Protein AF-A0A0Q9MUX0-F1 (afdb_monomer)

Foldseek 3Di:
DDPVVCCVVQVDPVSVLLVVLVVVVVVLVVQQPPDAALLSLLSVLVSVVVCLVVVVSLVSLLVLLVVLVPVPDPCVVVNVVVVVVQLVRQLRRNVVCVVVLQFDDDDSVRSSVLSVVLVCVLNVLSVVCNVPVVDPSSVVNLLVSLVSSCVGRVNDSVVSSVVSVVSVVVSVVVVVPDD

Mean predicted aligned error: 4.46 Å

Secondary structure (DSSP, 8-state):
--HHHHHHHHSSHHHHHHHHHHHHHHHHGGGGTT--HHHHHHTHHHHHHHHHHTHHHHHHHHHHHHHTTSTT-TTHHHHHHHHHHHHHHHHHHHHHHHHTTSS----HHHHHHHHHHHHHHHHHHHHHHHH-TTS-HHHHHHHHHHHHHHHHH---HHHHHHHHHHHHHHHHHHHHT--

Radius of gyration: 17.9 Å; Cα contacts (8 Å, |Δi|>4): 137; chains: 1; bounding box: 48×32×46 Å

Structure (mmCIF, N/CA/C/O backbone):
data_AF-A0A0Q9MUX0-F1
#
_entry.id   AF-A0A0Q9MUX0-F1
#
loop_
_atom_site.group_PDB
_atom_site.id
_atom_site.type_symbol
_atom_site.label_atom_id
_atom_site.label_alt_id
_atom_site.label_comp_id
_atom_site.label_asym_id
_atom_site.label_entity_id
_atom_site.label_seq_id
_atom_site.pdbx_PDB_ins_code
_atom_site.Cartn_x
_atom_site.Cartn_y
_atom_site.Cartn_z
_atom_site.occupancy
_atom_site.B_iso_or_equiv
_atom_site.auth_seq_id
_atom_site.auth_c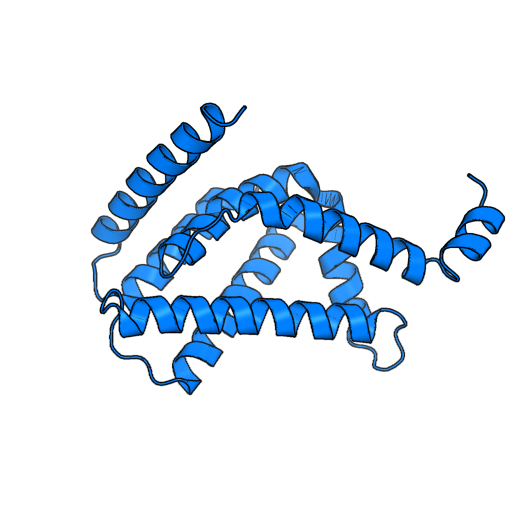omp_id
_atom_site.auth_asym_id
_atom_site.auth_atom_id
_atom_site.pdbx_PDB_model_num
ATOM 1 N N . MET A 1 1 ? 28.073 -10.025 -17.925 1.00 57.38 1 MET A N 1
ATOM 2 C CA . MET A 1 1 ? 27.136 -10.681 -18.871 1.00 57.38 1 MET A CA 1
ATOM 3 C C . MET A 1 1 ? 26.985 -9.803 -20.102 1.00 57.38 1 MET A C 1
ATOM 5 O O . MET A 1 1 ? 26.980 -8.591 -19.948 1.00 57.38 1 MET A O 1
ATOM 9 N N . THR A 1 2 ? 26.904 -10.381 -21.301 1.00 76.12 2 THR A N 1
ATOM 10 C CA . THR A 1 2 ? 26.714 -9.638 -22.562 1.00 76.12 2 THR A CA 1
ATOM 11 C C . THR A 1 2 ? 25.226 -9.557 -22.932 1.00 76.12 2 THR A C 1
ATOM 13 O O . THR A 1 2 ? 24.430 -10.367 -22.455 1.00 76.12 2 THR A O 1
ATOM 16 N N . GLY A 1 3 ? 24.837 -8.625 -23.812 1.00 67.50 3 GLY A N 1
ATOM 17 C CA . GLY A 1 3 ? 23.446 -8.500 -24.285 1.00 67.50 3 GLY A CA 1
ATOM 18 C C . GLY A 1 3 ? 22.889 -9.783 -24.924 1.00 67.50 3 GLY A C 1
ATOM 19 O O . GLY A 1 3 ? 21.742 -10.147 -24.685 1.00 67.50 3 GLY A O 1
ATOM 20 N N . ALA A 1 4 ? 23.727 -10.543 -25.637 1.00 70.44 4 ALA A N 1
ATOM 21 C CA . ALA A 1 4 ? 23.350 -11.836 -26.217 1.00 70.44 4 ALA A CA 1
ATOM 22 C C . ALA A 1 4 ? 23.047 -12.913 -25.157 1.00 70.44 4 ALA A C 1
ATOM 24 O O . ALA A 1 4 ? 22.161 -13.744 -25.349 1.00 70.44 4 ALA A O 1
ATOM 25 N N . ALA A 1 5 ? 23.745 -12.889 -24.015 1.00 71.31 5 ALA A N 1
ATOM 26 C CA . ALA A 1 5 ? 23.438 -13.787 -22.905 1.00 71.31 5 ALA A CA 1
ATOM 27 C C . ALA A 1 5 ? 22.079 -13.440 -22.274 1.00 71.31 5 ALA A C 1
ATOM 29 O O . ALA A 1 5 ? 21.301 -14.342 -21.990 1.00 71.31 5 ALA A O 1
ATOM 30 N N . LEU A 1 6 ? 21.756 -12.151 -22.118 1.00 68.81 6 LEU A N 1
ATOM 31 C CA . LEU A 1 6 ? 20.466 -11.706 -21.574 1.00 68.81 6 LEU A CA 1
ATOM 32 C C . LEU A 1 6 ? 19.279 -12.138 -22.442 1.00 68.81 6 LEU A C 1
ATOM 34 O O . LEU A 1 6 ? 18.316 -12.683 -21.911 1.00 68.81 6 LEU A O 1
ATOM 38 N N . ILE A 1 7 ? 19.377 -11.983 -23.765 1.00 73.00 7 ILE A N 1
ATOM 39 C CA . ILE A 1 7 ? 18.335 -12.435 -24.702 1.00 73.00 7 ILE A CA 1
ATOM 40 C C . ILE A 1 7 ? 18.155 -13.955 -24.628 1.00 73.00 7 ILE A C 1
ATOM 42 O O . ILE A 1 7 ? 17.030 -14.440 -24.607 1.00 73.00 7 ILE A O 1
ATOM 46 N N . ARG A 1 8 ? 19.245 -14.726 -24.517 1.00 72.50 8 ARG A N 1
ATOM 47 C CA . ARG A 1 8 ? 19.156 -16.191 -24.417 1.00 72.50 8 ARG A CA 1
ATOM 48 C C . ARG A 1 8 ? 18.427 -16.665 -23.154 1.00 72.50 8 ARG A C 1
ATOM 50 O O . ARG A 1 8 ? 17.757 -17.688 -23.206 1.00 72.50 8 ARG A O 1
ATOM 57 N N . TYR A 1 9 ? 18.586 -15.963 -22.032 1.00 77.06 9 TYR A N 1
ATOM 58 C CA . TYR A 1 9 ? 17.962 -16.347 -20.759 1.00 77.06 9 TYR A CA 1
ATOM 59 C C . TYR A 1 9 ? 16.556 -15.767 -20.562 1.00 77.06 9 TYR A C 1
ATOM 61 O O . TYR A 1 9 ? 15.721 -16.436 -19.963 1.00 77.06 9 TYR A O 1
ATOM 69 N N . PHE A 1 10 ? 16.286 -14.553 -21.052 1.00 81.12 10 PHE A N 1
ATOM 70 C CA . PHE A 1 10 ? 15.044 -13.824 -20.757 1.00 81.12 10 PHE A CA 1
ATOM 71 C C . PHE A 1 10 ? 14.197 -13.475 -21.985 1.00 81.12 10 PHE A C 1
ATOM 73 O O . PHE A 1 10 ? 13.113 -12.921 -21.836 1.00 81.12 10 PHE A O 1
ATOM 80 N N . GLY A 1 11 ? 14.664 -13.773 -23.198 1.00 81.56 11 GLY A N 1
ATOM 81 C CA . GLY A 1 11 ? 13.959 -13.504 -24.455 1.00 81.56 11 GLY A CA 1
ATOM 82 C C . GLY A 1 11 ? 13.992 -12.036 -24.892 1.00 81.56 11 GLY A C 1
ATOM 83 O O . GLY A 1 11 ? 14.239 -11.759 -26.062 1.00 81.56 11 GLY A O 1
ATOM 84 N N . SER A 1 12 ? 13.810 -11.090 -23.966 1.00 84.44 12 SER A N 1
ATOM 85 C CA . SER A 1 12 ? 13.850 -9.647 -24.227 1.00 84.44 12 SER A CA 1
ATOM 86 C C . SER A 1 12 ? 14.326 -8.841 -23.012 1.00 84.44 12 SER A C 1
ATOM 88 O O . SER A 1 12 ? 14.525 -9.377 -21.917 1.00 84.44 12 SER A O 1
ATOM 90 N N . LYS A 1 13 ? 14.504 -7.527 -23.202 1.00 85.75 13 LYS A N 1
ATOM 91 C CA . LYS A 1 13 ? 14.760 -6.581 -22.107 1.00 85.75 13 LYS A CA 1
ATOM 92 C C . LYS A 1 13 ? 13.595 -6.591 -21.113 1.00 85.75 13 LYS A C 1
ATOM 94 O O . LYS A 1 13 ? 13.822 -6.664 -19.912 1.00 85.75 13 LYS A O 1
ATOM 99 N N . GLU A 1 14 ? 12.362 -6.580 -21.604 1.00 88.25 14 GLU A N 1
ATOM 100 C CA . GLU A 1 14 ? 11.141 -6.601 -20.795 1.00 88.25 14 GLU A CA 1
ATOM 101 C C . GLU A 1 14 ? 11.054 -7.907 -20.001 1.00 88.25 14 GLU A C 1
ATOM 103 O O . GLU A 1 14 ? 10.761 -7.877 -18.810 1.00 88.25 14 GLU A O 1
ATOM 108 N N . GLY A 1 15 ? 11.415 -9.043 -20.610 1.00 87.25 15 GLY A N 1
ATOM 109 C CA . GLY A 1 15 ? 11.501 -10.332 -19.922 1.00 87.25 15 GLY A CA 1
ATOM 110 C C . GLY A 1 15 ? 12.487 -10.321 -18.749 1.00 87.25 15 GLY A C 1
ATOM 111 O O . GLY A 1 15 ? 12.183 -10.853 -17.679 1.00 87.25 15 GLY A O 1
ATOM 112 N N . LEU A 1 16 ? 13.637 -9.654 -18.904 1.00 91.00 16 LEU A N 1
ATOM 113 C CA . LEU A 1 16 ? 14.589 -9.449 -17.809 1.00 91.00 16 LEU A CA 1
ATOM 114 C C . LEU A 1 16 ? 13.983 -8.568 -16.711 1.00 91.00 16 LEU A C 1
ATOM 116 O O . LEU A 1 16 ? 14.058 -8.928 -15.539 1.00 91.00 16 LEU A O 1
ATOM 120 N N . LEU A 1 17 ? 13.386 -7.429 -17.068 1.00 92.81 17 LEU A N 1
ATOM 121 C CA . LEU A 1 17 ? 12.810 -6.498 -16.093 1.00 92.81 17 LEU A CA 1
ATOM 122 C C . LEU A 1 17 ? 11.653 -7.137 -15.306 1.00 92.81 17 LEU A C 1
ATOM 124 O O . LEU A 1 17 ? 11.581 -6.982 -14.088 1.00 92.81 17 LEU A O 1
ATOM 128 N N . ILE A 1 18 ? 10.812 -7.940 -15.964 1.00 92.31 18 ILE A N 1
ATOM 129 C CA . ILE A 1 18 ? 9.777 -8.753 -15.310 1.00 92.31 18 ILE A CA 1
ATOM 130 C C . ILE A 1 18 ? 10.414 -9.744 -14.332 1.00 92.31 18 ILE A C 1
ATOM 132 O O . ILE A 1 18 ? 9.951 -9.876 -13.200 1.00 92.31 18 ILE A O 1
ATOM 136 N N . ALA A 1 19 ? 11.476 -10.448 -14.735 1.00 91.81 19 ALA A N 1
ATOM 137 C CA . ALA A 1 19 ? 12.156 -11.398 -13.857 1.00 91.81 19 ALA A CA 1
ATOM 138 C C . ALA A 1 19 ? 12.767 -10.711 -12.623 1.00 91.81 19 ALA A C 1
ATOM 140 O O . ALA A 1 19 ? 12.658 -11.233 -11.511 1.00 91.81 19 ALA A O 1
ATOM 141 N N . VAL A 1 20 ? 13.341 -9.521 -12.806 1.00 93.00 20 VAL A N 1
ATOM 142 C CA . VAL A 1 20 ? 13.856 -8.669 -11.727 1.00 93.00 20 VAL A CA 1
ATOM 143 C C . VAL A 1 20 ? 12.730 -8.276 -10.763 1.00 93.00 20 VAL A C 1
ATOM 145 O O . VAL A 1 20 ? 12.875 -8.475 -9.557 1.00 93.00 20 VAL A O 1
ATOM 148 N N . LEU A 1 21 ? 11.580 -7.813 -11.269 1.00 92.25 21 LEU A N 1
ATOM 149 C CA . LEU A 1 21 ? 10.423 -7.469 -10.434 1.00 92.25 21 LEU A CA 1
ATOM 150 C C . LEU A 1 21 ? 9.834 -8.683 -9.703 1.00 92.25 21 LEU A C 1
ATOM 152 O O . LEU A 1 21 ? 9.460 -8.568 -8.539 1.00 92.25 21 LEU A O 1
ATOM 156 N N . ARG A 1 22 ? 9.790 -9.864 -10.334 1.00 91.44 22 ARG A N 1
ATOM 157 C CA . ARG A 1 22 ? 9.354 -11.112 -9.676 1.00 91.44 22 ARG A CA 1
ATOM 158 C C . ARG A 1 22 ? 10.271 -11.500 -8.524 1.00 91.44 22 ARG A C 1
ATOM 160 O O . ARG A 1 22 ? 9.788 -11.918 -7.473 1.00 91.44 22 ARG A O 1
ATOM 167 N N . HIS A 1 23 ? 11.583 -11.380 -8.720 1.00 90.44 23 HIS A N 1
ATOM 168 C CA . HIS A 1 23 ? 12.553 -11.651 -7.665 1.00 90.44 23 HIS A CA 1
ATOM 169 C C . HIS A 1 23 ? 12.383 -10.667 -6.504 1.00 90.44 23 HIS A C 1
ATOM 171 O O . HIS A 1 23 ? 12.250 -11.092 -5.358 1.00 90.44 23 HIS A O 1
ATOM 177 N N . TRP A 1 24 ? 12.290 -9.372 -6.810 1.00 90.56 24 TRP A N 1
ATOM 178 C CA . TRP A 1 24 ? 12.062 -8.335 -5.811 1.00 90.56 24 TRP A CA 1
ATOM 179 C C . TRP A 1 24 ? 10.751 -8.533 -5.041 1.00 90.56 24 TRP A C 1
ATOM 181 O O . TRP A 1 24 ? 10.765 -8.467 -3.818 1.00 90.56 24 TRP A O 1
ATOM 191 N N . GLN A 1 25 ? 9.646 -8.879 -5.713 1.00 86.00 25 GLN A N 1
ATOM 192 C CA . GLN A 1 25 ? 8.363 -9.176 -5.060 1.00 86.00 25 GLN A CA 1
ATOM 193 C C . GLN A 1 25 ? 8.471 -10.317 -4.036 1.00 86.00 25 GLN A C 1
ATOM 195 O O . GLN A 1 25 ? 7.843 -10.263 -2.981 1.00 86.00 25 GLN A O 1
ATOM 200 N N . LYS A 1 26 ? 9.253 -11.360 -4.336 1.00 85.75 26 LYS A N 1
ATOM 201 C CA . LYS A 1 26 ? 9.460 -12.493 -3.421 1.00 85.75 26 LYS A CA 1
ATOM 202 C C . LYS A 1 26 ? 10.264 -12.098 -2.179 1.00 85.75 26 LYS A C 1
ATOM 204 O O . LYS A 1 26 ? 10.039 -12.643 -1.100 1.00 85.75 26 LYS A O 1
ATOM 209 N N . GLU A 1 27 ? 11.213 -11.180 -2.326 1.00 84.88 27 GLU A N 1
ATOM 210 C CA . GLU A 1 27 ? 11.985 -10.662 -1.196 1.00 84.88 27 GLU A CA 1
ATOM 211 C C . GLU A 1 27 ? 11.165 -9.641 -0.391 1.00 84.88 27 GLU A C 1
ATOM 213 O O . GLU A 1 27 ? 11.168 -9.689 0.840 1.00 84.88 27 GLU A O 1
ATOM 218 N N . SER A 1 28 ? 10.383 -8.783 -1.058 1.00 81.50 28 SER A N 1
ATOM 219 C CA . SER A 1 28 ? 9.543 -7.773 -0.407 1.00 81.50 28 SER A CA 1
ATOM 220 C C . SER A 1 28 ? 8.384 -8.383 0.384 1.00 81.50 28 SER A C 1
ATOM 222 O O . SER A 1 28 ? 8.055 -7.882 1.457 1.00 81.50 28 SER A O 1
ATOM 224 N N . SER A 1 29 ? 7.820 -9.519 -0.048 1.00 75.94 29 SER A N 1
ATOM 225 C CA . SER A 1 29 ? 6.742 -10.200 0.688 1.00 75.94 29 SER A CA 1
ATOM 226 C C . SER A 1 29 ? 7.157 -10.656 2.092 1.00 75.94 29 SER A C 1
ATOM 228 O O . SER A 1 29 ? 6.308 -10.792 2.968 1.00 75.94 29 SER A O 1
ATOM 230 N N . ARG A 1 30 ? 8.459 -10.852 2.351 1.00 73.88 30 ARG A N 1
ATOM 231 C CA . ARG A 1 30 ? 8.960 -11.164 3.701 1.00 73.88 30 ARG A CA 1
ATOM 232 C C . ARG A 1 30 ? 8.753 -10.009 4.684 1.00 73.88 30 ARG A C 1
ATOM 234 O O . ARG A 1 30 ? 8.594 -10.253 5.875 1.00 73.88 30 ARG A O 1
ATOM 241 N N . TRP A 1 31 ? 8.700 -8.770 4.191 1.00 70.75 31 TRP A N 1
ATOM 242 C CA . TRP A 1 31 ? 8.500 -7.569 5.007 1.00 70.75 31 TRP A CA 1
ATOM 243 C C . TRP A 1 31 ? 7.051 -7.362 5.448 1.00 70.75 31 TRP A C 1
ATOM 245 O O . TRP A 1 31 ? 6.814 -6.580 6.367 1.00 70.75 31 TRP A O 1
ATOM 255 N N . GLN A 1 32 ? 6.094 -8.062 4.835 1.00 69.38 32 GLN A N 1
ATOM 256 C CA . GLN A 1 32 ? 4.683 -7.998 5.219 1.00 69.38 32 GLN A CA 1
ATOM 257 C C . GLN A 1 32 ? 4.340 -8.936 6.385 1.00 69.38 32 GLN A C 1
ATOM 259 O O . GLN A 1 32 ? 3.310 -8.736 7.015 1.00 69.38 32 GLN A O 1
ATOM 264 N N . GLY A 1 33 ? 5.197 -9.913 6.713 1.00 75.50 33 GLY A N 1
ATOM 265 C CA . GLY A 1 33 ? 4.984 -10.843 7.829 1.00 75.50 33 GLY A CA 1
ATOM 266 C C . GLY A 1 33 ? 3.676 -11.656 7.737 1.00 75.50 33 GLY A C 1
ATOM 267 O O . GLY A 1 33 ? 2.940 -11.563 6.757 1.00 75.50 33 GLY A O 1
ATOM 268 N N . PRO A 1 34 ? 3.353 -12.476 8.750 1.00 86.75 34 PRO A N 1
ATOM 269 C CA . PRO A 1 34 ? 2.102 -13.237 8.805 1.00 86.75 34 PRO A CA 1
ATOM 270 C C . PRO A 1 34 ? 0.917 -12.392 9.321 1.00 86.75 34 PRO A C 1
ATOM 272 O O . PRO A 1 34 ? 0.048 -12.912 10.017 1.00 86.75 34 PRO A O 1
ATOM 275 N N . HIS A 1 35 ? 0.891 -11.083 9.044 1.00 91.88 35 HIS A N 1
ATOM 276 C CA . HIS A 1 35 ? -0.126 -10.176 9.580 1.00 91.88 35 HIS A CA 1
ATOM 277 C C . HIS A 1 35 ? -1.474 -10.338 8.864 1.00 91.88 35 HIS A C 1
ATOM 279 O O . HIS A 1 35 ? -1.535 -10.524 7.647 1.00 91.88 35 HIS A O 1
ATOM 285 N N . THR A 1 36 ? -2.567 -10.230 9.622 1.00 95.25 36 THR A N 1
ATOM 286 C CA . THR A 1 36 ? -3.947 -10.349 9.124 1.00 95.25 36 THR A CA 1
ATOM 287 C C . THR A 1 36 ? -4.808 -9.162 9.554 1.00 95.25 36 THR A C 1
ATOM 289 O O . THR A 1 36 ? -4.411 -8.398 10.430 1.00 95.25 36 THR A O 1
ATOM 292 N N . GLY A 1 37 ? -5.996 -8.996 8.961 1.00 96.94 37 GLY A N 1
ATOM 293 C CA . GLY A 1 37 ? -6.907 -7.911 9.338 1.00 96.94 37 GLY A CA 1
ATOM 294 C C . GLY A 1 37 ? -6.262 -6.524 9.234 1.00 96.94 37 GLY A C 1
ATOM 295 O O . GLY A 1 37 ? -5.473 -6.252 8.326 1.00 96.94 37 GLY A O 1
ATOM 296 N N . LEU A 1 38 ? -6.539 -5.665 10.217 1.00 97.12 38 LEU A N 1
ATOM 297 C CA . LEU A 1 38 ? -5.938 -4.330 10.313 1.00 97.12 38 LEU A CA 1
ATOM 298 C C . LEU A 1 38 ? -4.424 -4.350 10.558 1.00 97.12 38 LEU A C 1
ATOM 300 O O . LEU A 1 38 ? -3.744 -3.390 10.199 1.00 97.12 38 LEU A O 1
ATOM 304 N N . GLU A 1 39 ? -3.863 -5.420 11.130 1.00 96.31 39 GLU A N 1
ATOM 305 C CA . GLU A 1 39 ? -2.406 -5.529 11.267 1.00 96.31 39 GLU A CA 1
ATOM 306 C C . GLU A 1 39 ? -1.720 -5.639 9.902 1.00 96.31 39 GLU A C 1
ATOM 308 O O . GLU A 1 39 ? -0.650 -5.068 9.716 1.00 96.31 39 GLU A O 1
ATOM 313 N N . HIS A 1 40 ? -2.349 -6.302 8.922 1.00 95.50 40 HIS A N 1
ATOM 314 C CA . HIS A 1 40 ? -1.835 -6.330 7.550 1.00 95.50 40 HIS A CA 1
ATOM 315 C C . HIS A 1 40 ? -1.781 -4.921 6.947 1.00 95.50 40 HIS A C 1
ATOM 317 O O . HIS A 1 40 ? -0.796 -4.549 6.316 1.00 95.50 40 HIS A O 1
ATOM 323 N N . ILE A 1 41 ? -2.812 -4.108 7.197 1.00 96.50 41 ILE A N 1
ATOM 324 C CA . ILE A 1 41 ? -2.855 -2.724 6.714 1.00 96.50 41 ILE A CA 1
ATOM 325 C C . ILE A 1 41 ? -1.767 -1.875 7.385 1.00 96.50 41 ILE A C 1
ATOM 327 O O . ILE A 1 41 ? -1.066 -1.122 6.711 1.00 96.50 41 ILE A O 1
ATOM 331 N N . ARG A 1 42 ? -1.543 -2.047 8.694 1.00 96.56 42 ARG A N 1
ATOM 332 C CA . ARG A 1 42 ? -0.426 -1.393 9.398 1.00 96.56 42 ARG A CA 1
ATOM 333 C C . ARG A 1 42 ? 0.940 -1.853 8.879 1.00 96.56 42 ARG A C 1
ATOM 335 O O . ARG A 1 42 ? 1.860 -1.041 8.803 1.00 96.56 42 ARG A O 1
ATOM 342 N N . ALA A 1 43 ? 1.071 -3.106 8.438 1.00 95.12 43 ALA A N 1
ATOM 343 C CA . ALA A 1 43 ? 2.306 -3.649 7.868 1.00 95.12 43 ALA A CA 1
ATOM 344 C C . ALA A 1 43 ? 2.728 -3.012 6.533 1.00 95.12 43 ALA A C 1
ATOM 346 O O . ALA A 1 43 ? 3.881 -3.157 6.120 1.00 95.12 43 ALA 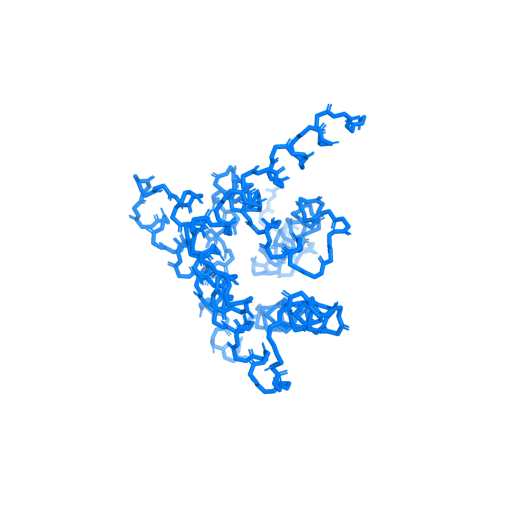A O 1
ATOM 347 N N . LEU A 1 44 ? 1.857 -2.232 5.892 1.00 95.00 44 LEU A N 1
ATOM 348 C CA . LEU A 1 44 ? 2.228 -1.426 4.730 1.00 95.00 44 LEU A CA 1
ATOM 349 C C . LEU A 1 44 ? 3.173 -0.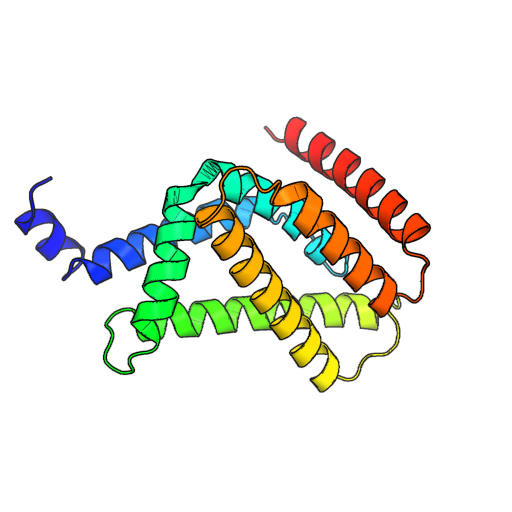270 5.094 1.00 95.00 44 LEU A C 1
ATOM 351 O O . LEU A 1 44 ? 3.959 0.166 4.259 1.00 95.00 44 LEU A O 1
ATOM 355 N N . ILE A 1 45 ? 3.156 0.209 6.341 1.00 95.81 45 ILE A N 1
AT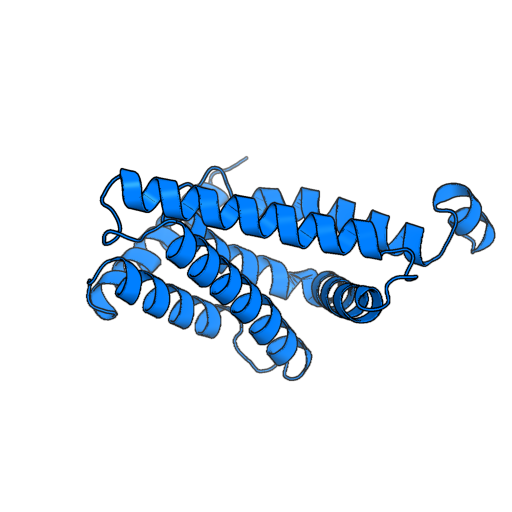OM 356 C CA . ILE A 1 45 ? 4.045 1.284 6.809 1.00 95.81 45 ILE A CA 1
ATOM 357 C C . ILE A 1 45 ? 5.520 0.839 6.780 1.00 95.81 45 ILE A C 1
ATOM 359 O O . ILE A 1 45 ? 6.333 1.489 6.115 1.00 95.81 45 ILE A O 1
ATOM 363 N N . PRO A 1 46 ? 5.918 -0.279 7.421 1.00 93.25 46 PRO A N 1
ATOM 364 C CA . PRO A 1 46 ? 7.281 -0.776 7.281 1.00 93.25 46 PRO A CA 1
ATOM 365 C C . PRO A 1 46 ? 7.595 -1.264 5.858 1.00 93.25 46 PRO A C 1
ATOM 367 O O . PRO A 1 46 ? 8.766 -1.268 5.480 1.00 93.25 46 PRO A O 1
ATOM 370 N N . LEU A 1 47 ? 6.593 -1.633 5.049 1.00 92.62 47 LEU A N 1
ATOM 371 C CA . LEU A 1 47 ? 6.798 -1.891 3.620 1.00 92.62 47 LEU A CA 1
ATOM 372 C C . LEU A 1 47 ? 7.231 -0.616 2.874 1.00 92.62 47 LEU A C 1
ATOM 374 O O . LEU A 1 47 ? 8.195 -0.678 2.117 1.00 92.62 47 LEU A O 1
ATOM 378 N N . MET A 1 48 ? 6.624 0.548 3.144 1.00 94.94 48 MET A N 1
ATOM 379 C CA . MET A 1 48 ? 7.095 1.830 2.589 1.00 94.94 48 MET A CA 1
ATOM 380 C C . MET A 1 48 ? 8.532 2.141 3.015 1.00 94.94 48 MET A C 1
ATOM 382 O O . MET A 1 48 ? 9.339 2.579 2.199 1.00 94.94 48 MET A O 1
ATOM 386 N N . ARG A 1 49 ? 8.902 1.855 4.271 1.00 93.12 49 ARG A N 1
ATOM 387 C CA . ARG A 1 49 ? 10.298 1.986 4.734 1.00 93.12 49 ARG A CA 1
ATOM 388 C C . ARG A 1 49 ? 11.246 1.070 3.952 1.00 93.12 49 ARG A C 1
ATOM 390 O O . ARG A 1 49 ? 12.364 1.456 3.628 1.00 93.12 49 ARG A O 1
ATOM 397 N N . TYR A 1 50 ? 10.812 -0.144 3.630 1.00 92.00 50 TYR A N 1
ATOM 398 C CA . TYR A 1 50 ? 11.578 -1.028 2.757 1.00 92.00 50 TYR A CA 1
ATOM 399 C C . TYR A 1 50 ? 11.690 -0.447 1.335 1.00 92.00 50 TYR A C 1
ATOM 401 O O . TYR A 1 50 ? 12.784 -0.419 0.770 1.00 92.00 50 TYR A O 1
ATOM 409 N N . HIS A 1 51 ? 10.608 0.106 0.787 1.00 93.69 51 HIS A N 1
ATOM 410 C CA . HIS A 1 51 ? 10.590 0.737 -0.534 1.00 93.69 51 HIS A CA 1
ATOM 411 C C . HIS A 1 51 ? 11.553 1.928 -0.645 1.00 93.69 51 HIS A C 1
ATOM 413 O O . HIS A 1 51 ? 12.267 2.029 -1.645 1.00 93.69 51 HIS A O 1
ATOM 419 N N . THR A 1 52 ? 11.683 2.765 0.393 1.00 94.31 52 THR A N 1
ATOM 420 C CA . THR A 1 52 ? 12.644 3.887 0.374 1.00 94.31 52 THR A CA 1
ATOM 421 C C . THR A 1 52 ? 14.100 3.426 0.280 1.00 94.31 52 THR A C 1
ATOM 423 O O . THR A 1 52 ? 14.920 4.109 -0.331 1.00 94.31 52 THR A O 1
ATOM 426 N N . THR A 1 53 ? 14.427 2.237 0.799 1.00 92.75 53 THR A N 1
ATOM 427 C CA . THR A 1 53 ? 15.767 1.628 0.660 1.00 92.75 53 THR A CA 1
ATOM 428 C C . THR A 1 53 ? 15.972 0.900 -0.678 1.00 92.75 53 THR A C 1
ATOM 430 O O . THR A 1 53 ? 17.092 0.518 -1.006 1.00 92.75 53 THR A O 1
ATOM 433 N N . HIS A 1 54 ? 14.910 0.744 -1.477 1.00 93.75 54 HIS A N 1
ATOM 434 C CA . HIS A 1 54 ? 14.870 -0.014 -2.735 1.00 93.75 54 HIS A CA 1
ATOM 435 C C . HIS A 1 54 ? 14.326 0.826 -3.902 1.00 93.75 54 HIS A C 1
ATOM 437 O O . HIS A 1 54 ? 13.651 0.309 -4.793 1.00 93.75 54 HIS A O 1
ATOM 443 N N . ARG A 1 55 ? 14.655 2.125 -3.920 1.00 94.81 55 ARG A N 1
ATOM 444 C CA . ARG A 1 55 ? 14.135 3.128 -4.867 1.00 94.81 55 ARG A CA 1
ATOM 445 C C . ARG A 1 55 ? 14.036 2.654 -6.321 1.00 94.81 55 ARG A C 1
ATOM 447 O O . ARG A 1 55 ? 12.989 2.811 -6.937 1.00 94.81 55 ARG A O 1
ATOM 454 N N . GLY A 1 56 ? 15.101 2.053 -6.855 1.00 95.19 56 GLY A N 1
ATOM 455 C CA . GLY A 1 56 ? 15.149 1.632 -8.260 1.00 95.19 56 GLY A CA 1
ATOM 456 C C . GLY A 1 56 ? 14.121 0.555 -8.627 1.00 95.19 56 GLY A C 1
ATOM 457 O O . GLY A 1 56 ? 13.676 0.502 -9.768 1.00 95.19 56 GLY A O 1
ATOM 458 N N . PHE A 1 57 ? 13.697 -0.281 -7.673 1.00 95.38 57 PHE A N 1
ATOM 459 C CA . PHE A 1 57 ? 12.639 -1.265 -7.916 1.00 95.38 57 PHE A CA 1
ATOM 460 C C . PHE A 1 57 ? 11.255 -0.622 -7.987 1.00 95.38 57 PHE A C 1
ATOM 462 O O . PHE A 1 57 ? 10.438 -1.049 -8.798 1.00 95.38 57 PHE A O 1
ATOM 469 N N . ILE A 1 58 ? 11.015 0.414 -7.182 1.00 95.69 58 ILE A N 1
ATOM 470 C CA . ILE A 1 58 ? 9.773 1.194 -7.211 1.00 95.69 58 ILE A CA 1
ATOM 471 C C . ILE A 1 58 ? 9.672 1.983 -8.509 1.00 95.69 58 ILE A C 1
ATOM 473 O O . ILE A 1 58 ? 8.660 1.911 -9.200 1.00 95.69 58 ILE A O 1
ATOM 477 N N . GLU A 1 59 ? 10.757 2.655 -8.895 1.00 96.06 59 GLU A N 1
ATOM 478 C CA . GLU A 1 59 ? 10.853 3.346 -10.182 1.00 96.06 59 GLU A CA 1
ATOM 479 C C . GLU A 1 59 ? 10.601 2.388 -11.351 1.00 96.06 59 GLU A C 1
ATOM 481 O O . GLU A 1 59 ? 9.784 2.679 -12.229 1.00 96.06 59 GLU A O 1
ATOM 486 N N . LEU A 1 60 ? 11.242 1.214 -11.333 1.00 96.06 60 LEU A N 1
ATOM 487 C CA . LEU A 1 60 ? 11.028 0.187 -12.344 1.00 96.06 60 LEU A CA 1
ATOM 488 C C . LEU A 1 60 ? 9.571 -0.281 -12.372 1.00 96.06 60 LEU A C 1
ATOM 490 O O . LEU A 1 60 ? 8.997 -0.361 -13.453 1.00 96.06 60 LEU A O 1
ATOM 494 N N . PHE A 1 61 ? 8.979 -0.588 -11.215 1.00 95.50 61 PHE A N 1
ATOM 495 C CA . PHE A 1 61 ? 7.598 -1.053 -11.116 1.00 95.50 61 PHE A CA 1
ATOM 496 C C . PHE A 1 61 ? 6.615 -0.023 -11.680 1.00 95.50 61 PHE A C 1
ATOM 498 O O . PHE A 1 61 ? 5.844 -0.369 -12.569 1.00 95.50 61 PHE A O 1
ATOM 505 N N . LEU A 1 62 ? 6.673 1.235 -11.234 1.00 96.56 62 LEU A N 1
ATOM 506 C CA . LEU A 1 62 ? 5.748 2.282 -11.680 1.00 96.56 62 LEU A CA 1
ATOM 507 C C . LEU A 1 62 ? 5.910 2.609 -13.174 1.00 96.56 62 LEU A C 1
ATOM 509 O O . LEU A 1 62 ? 4.915 2.811 -13.877 1.00 96.56 62 LEU A O 1
ATOM 513 N N . THR A 1 63 ? 7.146 2.587 -13.684 1.00 96.06 63 THR A N 1
ATOM 514 C CA . THR A 1 63 ? 7.422 2.758 -15.120 1.00 96.06 63 THR A CA 1
ATOM 515 C C . THR A 1 63 ? 6.782 1.633 -15.930 1.00 96.06 63 THR A C 1
ATOM 517 O O . THR A 1 63 ? 5.983 1.893 -16.828 1.00 96.06 63 THR A O 1
ATOM 520 N N . LEU A 1 64 ? 7.059 0.377 -15.564 1.00 95.12 64 LEU A N 1
ATOM 521 C CA . LEU A 1 64 ? 6.512 -0.793 -16.250 1.00 95.12 64 LEU A CA 1
ATOM 522 C C . LEU A 1 64 ? 4.988 -0.867 -16.155 1.00 95.12 64 LEU A C 1
ATOM 524 O O . LEU A 1 64 ? 4.346 -1.261 -17.125 1.00 95.12 64 LEU A O 1
ATOM 528 N N . SER A 1 65 ? 4.406 -0.476 -15.020 1.00 95.69 65 SER A N 1
ATOM 529 C CA . SER A 1 65 ? 2.954 -0.393 -14.847 1.00 95.69 65 SER A CA 1
ATOM 530 C C . SER A 1 65 ? 2.325 0.604 -15.816 1.00 95.69 65 SER A C 1
ATOM 532 O O . SER A 1 65 ? 1.287 0.317 -16.413 1.00 95.69 65 SER A O 1
ATOM 534 N N . THR A 1 66 ? 2.981 1.746 -16.031 1.00 96.19 66 THR A N 1
ATOM 535 C CA . THR A 1 66 ? 2.528 2.765 -16.984 1.00 96.19 66 THR A CA 1
ATOM 536 C C . THR A 1 66 ? 2.661 2.276 -18.428 1.00 96.19 66 THR A C 1
ATOM 538 O O . THR A 1 66 ? 1.705 2.370 -19.198 1.00 96.19 66 THR A O 1
ATOM 541 N N . GLU A 1 67 ? 3.804 1.697 -18.803 1.00 95.62 67 GLU A N 1
ATOM 542 C CA . GLU A 1 67 ? 4.036 1.140 -20.147 1.00 95.62 67 GLU A CA 1
ATOM 543 C C . GLU A 1 67 ? 3.064 -0.008 -20.474 1.00 95.62 67 GLU A C 1
ATOM 545 O O . GLU A 1 67 ? 2.539 -0.095 -21.587 1.00 95.62 67 GLU A O 1
ATOM 550 N N . ALA A 1 68 ? 2.750 -0.845 -19.480 1.00 96.06 68 ALA A N 1
ATOM 551 C CA . ALA A 1 68 ? 1.809 -1.959 -19.579 1.00 96.06 68 ALA A CA 1
ATOM 552 C C . ALA A 1 68 ? 0.340 -1.546 -19.800 1.00 96.06 68 ALA A C 1
ATOM 554 O O . ALA A 1 68 ? -0.501 -2.407 -20.086 1.00 96.06 68 ALA A O 1
ATOM 555 N N . SER A 1 69 ? 0.018 -0.249 -19.715 1.00 94.56 69 SER A N 1
ATOM 556 C CA . SER A 1 69 ? -1.294 0.268 -20.125 1.00 94.56 69 SER A CA 1
ATOM 557 C C . SER A 1 69 ? -1.583 -0.012 -21.604 1.00 94.56 69 SER A C 1
ATOM 559 O O . SER A 1 69 ? -2.739 -0.259 -21.959 1.00 94.56 69 SER A O 1
ATOM 561 N N . ASN A 1 70 ? -0.541 -0.085 -22.443 1.00 96.06 70 ASN A N 1
ATOM 562 C CA . ASN A 1 70 ? -0.639 -0.577 -23.812 1.00 96.06 70 ASN A CA 1
ATOM 563 C C . ASN A 1 70 ? -1.011 -2.080 -23.816 1.00 96.06 70 ASN A C 1
ATOM 565 O O . ASN A 1 70 ? -0.254 -2.890 -23.272 1.00 96.06 70 ASN A O 1
ATOM 569 N N . PRO A 1 71 ? -2.140 -2.477 -24.443 1.00 95.44 71 PRO A N 1
ATOM 570 C CA . PRO A 1 71 ? -2.559 -3.875 -24.562 1.00 95.44 71 PRO A CA 1
ATOM 571 C C . PRO A 1 71 ? -1.506 -4.827 -25.137 1.00 95.44 71 PRO A C 1
ATOM 573 O O . PRO A 1 71 ? -1.454 -5.983 -24.734 1.00 95.44 71 PRO A O 1
ATOM 576 N N . GLU A 1 72 ? -0.628 -4.325 -26.004 1.00 95.75 72 GLU A N 1
ATOM 577 C CA . GLU A 1 72 ? 0.397 -5.120 -26.688 1.00 95.75 72 GLU A CA 1
ATOM 578 C C . GLU A 1 72 ? 1.744 -5.151 -25.941 1.00 95.75 72 GLU A C 1
ATOM 580 O O . GLU A 1 72 ? 2.728 -5.700 -26.439 1.00 95.75 72 GLU A O 1
ATOM 585 N N . HIS A 1 73 ? 1.841 -4.528 -24.760 1.00 94.31 73 HIS A N 1
ATOM 586 C CA . HIS A 1 73 ? 3.100 -4.474 -24.023 1.00 94.31 73 HIS A CA 1
ATOM 587 C C . HIS A 1 73 ? 3.487 -5.864 -23.476 1.00 94.31 73 HIS A C 1
ATOM 589 O O . HIS A 1 73 ? 2.681 -6.476 -22.770 1.00 94.31 73 HIS A O 1
ATOM 595 N N . PRO A 1 74 ? 4.735 -6.344 -23.662 1.00 92.88 74 PRO A N 1
ATOM 596 C CA . PRO A 1 74 ? 5.150 -7.681 -23.214 1.00 92.88 74 PRO A CA 1
ATOM 597 C C . PRO A 1 74 ? 4.981 -7.950 -21.711 1.00 92.88 74 PRO A C 1
ATOM 599 O O . PRO A 1 74 ? 4.895 -9.099 -21.285 1.00 92.88 74 PRO A O 1
ATOM 602 N N . ALA A 1 75 ? 4.956 -6.898 -20.890 1.00 93.56 75 ALA A N 1
ATOM 603 C CA . ALA A 1 75 ? 4.776 -7.014 -19.445 1.00 93.56 75 ALA A CA 1
ATOM 604 C C . ALA A 1 75 ? 3.325 -6.900 -18.962 1.00 93.56 75 ALA A C 1
ATOM 606 O O . ALA A 1 75 ? 3.096 -6.984 -17.754 1.00 93.56 75 ALA A O 1
ATOM 607 N N . ARG A 1 76 ? 2.356 -6.707 -19.866 1.00 95.06 76 ARG A N 1
ATOM 608 C CA . ARG A 1 76 ? 0.952 -6.470 -19.513 1.00 95.06 76 ARG A CA 1
ATOM 609 C C . ARG A 1 76 ? 0.405 -7.524 -18.563 1.00 95.06 76 ARG A C 1
ATOM 611 O O . ARG A 1 76 ? -0.046 -7.175 -17.477 1.00 95.06 76 ARG A O 1
ATOM 618 N N . ASP A 1 77 ? 0.516 -8.794 -18.932 1.00 95.62 77 ASP A N 1
ATOM 619 C CA . ASP A 1 77 ? -0.034 -9.896 -18.138 1.00 95.62 77 ASP A CA 1
ATOM 620 C C . ASP A 1 77 ? 0.586 -9.965 -16.740 1.00 95.62 77 ASP A C 1
ATOM 622 O O . ASP A 1 77 ? -0.097 -10.249 -15.757 1.00 95.62 77 ASP A O 1
ATOM 626 N N . PHE A 1 78 ? 1.884 -9.667 -16.628 1.00 93.94 78 PHE A N 1
ATOM 627 C CA . PHE A 1 78 ? 2.563 -9.623 -15.337 1.00 93.94 78 PHE A CA 1
ATOM 628 C C . PHE A 1 78 ? 2.031 -8.492 -14.449 1.00 93.94 78 PHE A C 1
ATOM 630 O O . PHE A 1 78 ? 1.749 -8.731 -13.275 1.00 93.94 78 PHE A O 1
ATOM 637 N N . ILE A 1 79 ? 1.883 -7.284 -15.000 1.00 95.75 79 ILE A N 1
ATOM 638 C CA . ILE A 1 79 ? 1.390 -6.118 -14.259 1.00 95.75 79 ILE A CA 1
ATOM 639 C C . ILE A 1 79 ? -0.077 -6.296 -13.863 1.00 95.75 79 ILE A C 1
ATOM 641 O O . ILE A 1 79 ? -0.404 -6.102 -12.694 1.00 95.75 79 ILE A O 1
ATOM 645 N N . VAL A 1 80 ? -0.943 -6.721 -14.790 1.00 96.94 80 VAL A N 1
ATOM 646 C CA . VAL A 1 80 ? -2.366 -6.987 -14.513 1.00 96.94 80 VAL A CA 1
ATOM 647 C C . VAL A 1 80 ? -2.495 -8.000 -13.384 1.00 96.94 80 VAL A C 1
ATOM 649 O O . VAL A 1 80 ? -3.125 -7.708 -12.368 1.00 96.94 80 VAL A O 1
ATOM 652 N N . LYS A 1 81 ? -1.804 -9.139 -13.503 1.00 95.81 81 LYS A N 1
ATOM 653 C CA . LYS A 1 81 ? -1.824 -10.169 -12.468 1.00 95.81 81 LYS A CA 1
ATOM 654 C C . LYS A 1 81 ? -1.345 -9.643 -11.116 1.00 95.81 81 LYS A C 1
ATOM 656 O O . LYS A 1 81 ? -1.907 -9.997 -10.086 1.00 95.81 81 LYS A O 1
ATOM 661 N N . ARG A 1 82 ? -0.309 -8.803 -11.095 1.00 94.50 82 ARG A N 1
ATOM 662 C CA . ARG A 1 82 ? 0.201 -8.217 -9.851 1.00 94.50 82 ARG A CA 1
ATOM 663 C C . ARG A 1 82 ? -0.833 -7.305 -9.184 1.00 94.50 82 ARG A C 1
ATOM 665 O O . ARG A 1 82 ? -0.992 -7.399 -7.971 1.00 94.50 82 ARG A O 1
ATOM 672 N N . TYR A 1 83 ? -1.535 -6.461 -9.941 1.00 96.25 83 TYR A N 1
ATOM 673 C CA . TYR A 1 83 ? -2.615 -5.632 -9.392 1.00 96.25 83 TYR A CA 1
ATOM 674 C C . TYR A 1 83 ? -3.786 -6.479 -8.882 1.00 96.25 83 TYR A C 1
ATOM 676 O O . TYR A 1 83 ? -4.296 -6.205 -7.798 1.00 96.25 83 TYR A O 1
ATOM 684 N N . GLU A 1 84 ? -4.175 -7.525 -9.613 1.00 97.31 84 GLU A N 1
ATOM 685 C CA . GLU A 1 84 ? -5.207 -8.472 -9.177 1.00 97.31 84 GLU A CA 1
ATOM 686 C C . GLU A 1 84 ? -4.808 -9.193 -7.884 1.00 97.31 84 GLU A C 1
ATOM 688 O O . GLU A 1 84 ? -5.598 -9.258 -6.946 1.00 97.31 84 GLU A O 1
ATOM 693 N N . ASP A 1 85 ? -3.578 -9.707 -7.801 1.00 95.12 85 ASP A N 1
ATOM 694 C CA . ASP A 1 85 ? -3.073 -10.408 -6.618 1.00 95.12 85 ASP A CA 1
ATOM 695 C C . ASP A 1 85 ? -3.032 -9.468 -5.394 1.00 95.12 85 ASP A C 1
ATOM 697 O O . ASP A 1 85 ? -3.460 -9.861 -4.306 1.00 95.12 85 ASP A O 1
ATOM 701 N N . SER A 1 86 ? -2.588 -8.214 -5.569 1.00 94.56 86 SER A N 1
ATOM 702 C CA . SER A 1 86 ? -2.630 -7.187 -4.517 1.00 94.56 86 SER A CA 1
ATOM 703 C C . SER A 1 86 ? -4.063 -6.904 -4.070 1.00 94.56 86 SER A C 1
ATOM 705 O O . SER A 1 86 ? -4.355 -6.986 -2.879 1.00 94.56 86 SER A O 1
ATOM 707 N N . LEU A 1 87 ? -4.973 -6.626 -5.010 1.00 98.12 87 LEU A N 1
ATOM 708 C CA . LEU A 1 87 ? -6.376 -6.327 -4.715 1.00 98.12 87 LEU A CA 1
ATOM 709 C C . LEU A 1 87 ? -7.060 -7.477 -3.968 1.00 98.12 87 LEU A C 1
ATOM 711 O O . LEU A 1 87 ? -7.714 -7.249 -2.954 1.00 98.12 87 LEU A O 1
ATOM 715 N N . HIS A 1 88 ? -6.857 -8.721 -4.408 1.00 97.75 88 HIS A N 1
ATOM 716 C CA . HIS A 1 88 ? -7.369 -9.897 -3.705 1.00 97.75 88 HIS A CA 1
ATOM 717 C C . HIS A 1 88 ? -6.811 -10.017 -2.281 1.00 97.75 88 HIS A C 1
ATOM 719 O O . HIS A 1 88 ? -7.540 -10.420 -1.372 1.00 97.75 88 HIS A O 1
ATOM 725 N N . GLY A 1 89 ? -5.534 -9.684 -2.075 1.00 95.94 89 GLY A N 1
ATOM 726 C CA . GLY A 1 89 ? -4.915 -9.631 -0.751 1.00 95.94 89 GLY A CA 1
ATOM 727 C C . GLY A 1 89 ? -5.593 -8.605 0.158 1.00 95.94 89 GLY A C 1
ATOM 728 O O . GLY A 1 89 ? -6.060 -8.961 1.241 1.00 95.94 89 GLY A O 1
ATOM 729 N N . PHE A 1 90 ? -5.722 -7.361 -0.305 1.00 97.25 90 PHE A N 1
ATOM 730 C CA . PHE A 1 90 ? -6.376 -6.287 0.448 1.00 97.25 90 PHE A CA 1
ATOM 731 C C . PHE A 1 90 ? -7.843 -6.602 0.766 1.00 97.25 90 PHE A C 1
ATOM 733 O O . PHE A 1 90 ? -8.227 -6.553 1.936 1.00 97.25 90 PHE A O 1
ATOM 740 N N . ASN A 1 91 ? -8.625 -7.046 -0.227 1.00 98.44 91 ASN A N 1
ATOM 741 C CA . ASN A 1 91 ? -10.027 -7.434 -0.037 1.00 98.44 91 ASN A CA 1
ATOM 742 C C . ASN A 1 91 ? -10.167 -8.530 1.027 1.00 98.44 91 ASN A C 1
ATOM 744 O O . ASN A 1 91 ? -11.032 -8.456 1.903 1.00 98.44 91 ASN A O 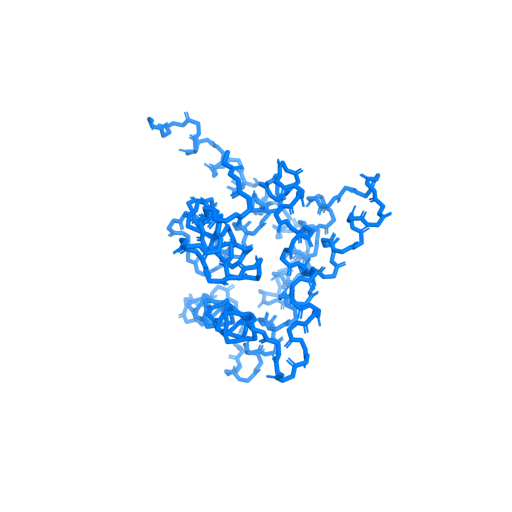1
ATOM 748 N N . ARG A 1 92 ? -9.283 -9.537 0.996 1.00 98.06 92 ARG A N 1
ATOM 749 C CA . ARG A 1 92 ? -9.256 -10.614 1.993 1.00 98.06 92 ARG A CA 1
ATOM 750 C C . ARG A 1 92 ? -8.984 -10.072 3.393 1.00 98.06 92 ARG A C 1
ATOM 752 O O . ARG A 1 92 ? -9.685 -10.448 4.328 1.00 98.06 92 ARG A O 1
ATOM 759 N N . HIS A 1 93 ? -7.973 -9.222 3.559 1.00 97.94 93 HIS A N 1
ATOM 760 C CA . HIS A 1 93 ? -7.601 -8.709 4.877 1.00 97.94 93 HIS A CA 1
ATOM 761 C C . HIS A 1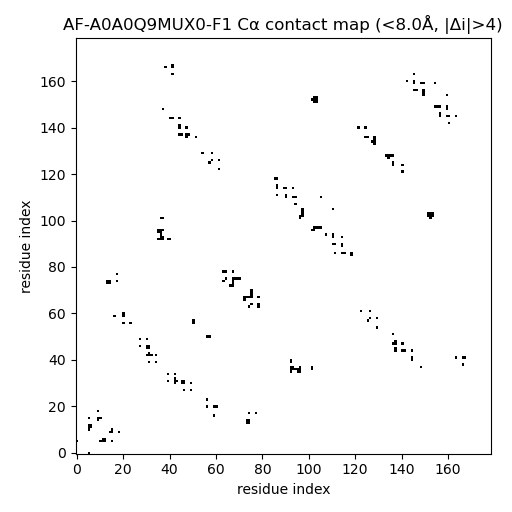 93 ? -8.650 -7.756 5.459 1.00 97.94 93 HIS A C 1
ATOM 763 O O . HIS A 1 93 ? -8.930 -7.842 6.653 1.00 97.94 93 HIS A O 1
ATOM 769 N N . LEU A 1 94 ? -9.296 -6.930 4.635 1.00 97.94 94 LEU A N 1
ATOM 770 C CA . LEU A 1 94 ? -10.432 -6.119 5.079 1.00 97.94 94 LEU A CA 1
ATOM 771 C C . LEU A 1 94 ? -11.649 -6.968 5.449 1.00 97.94 94 LEU A C 1
ATOM 773 O O . LEU A 1 94 ? -12.281 -6.694 6.465 1.00 97.94 94 LEU A O 1
ATOM 777 N N . SER A 1 95 ? -11.934 -8.034 4.697 1.00 98.19 95 SER A N 1
ATOM 778 C CA . SER A 1 95 ? -13.009 -8.972 5.049 1.00 98.19 95 SER A CA 1
ATOM 779 C C . SER A 1 95 ? -12.737 -9.649 6.394 1.00 98.19 95 SER A C 1
ATOM 781 O O . SER A 1 95 ? -13.620 -9.693 7.240 1.00 98.19 95 SER A O 1
ATOM 783 N N . ILE A 1 96 ? -11.494 -10.083 6.648 1.00 98.31 96 ILE A N 1
ATOM 784 C CA . ILE A 1 96 ? -11.088 -10.639 7.951 1.00 98.31 96 ILE A CA 1
ATOM 785 C C . IL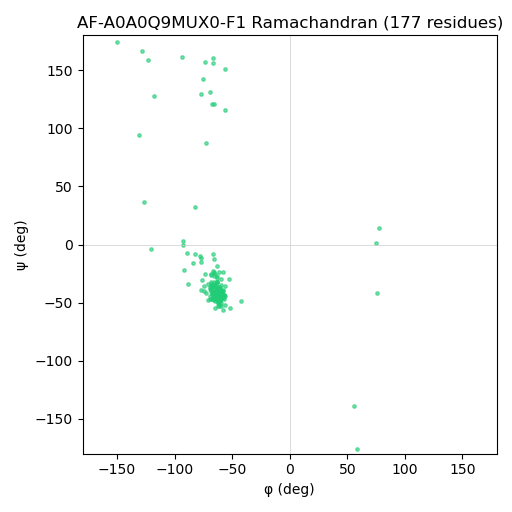E A 1 96 ? -11.322 -9.629 9.082 1.00 98.31 96 ILE A C 1
ATOM 787 O O . ILE A 1 96 ? -11.866 -10.000 10.118 1.00 98.31 96 ILE A O 1
ATOM 791 N N . ALA A 1 97 ? -10.928 -8.364 8.894 1.00 98.06 97 ALA A N 1
ATOM 792 C CA . ALA A 1 97 ? -11.137 -7.320 9.899 1.00 98.06 97 ALA A CA 1
ATOM 793 C C . ALA A 1 97 ? -12.632 -7.058 10.156 1.00 98.06 97 ALA A C 1
ATOM 795 O O . ALA A 1 97 ? -13.046 -6.909 11.304 1.00 98.06 97 ALA A O 1
ATOM 796 N N . ARG A 1 98 ? -13.455 -7.039 9.099 1.00 97.94 98 ARG A N 1
ATOM 797 C CA . ARG A 1 98 ? -14.913 -6.885 9.211 1.00 97.94 98 ARG A CA 1
ATOM 798 C C . ARG A 1 98 ? -15.529 -8.039 9.989 1.00 97.94 98 ARG A C 1
ATOM 800 O O . ARG A 1 98 ? -16.292 -7.805 10.920 1.00 97.94 98 ARG A O 1
ATOM 807 N N . ASP A 1 99 ? -15.193 -9.268 9.618 1.00 97.88 99 ASP A N 1
ATOM 808 C CA . ASP A 1 99 ? -15.786 -10.474 10.197 1.00 97.88 99 ASP A CA 1
ATOM 809 C C . ASP A 1 99 ? -15.357 -10.671 11.665 1.00 97.88 99 ASP A C 1
ATOM 811 O O . ASP A 1 99 ? -16.102 -11.246 12.458 1.00 97.88 99 ASP A O 1
ATOM 815 N N . ALA A 1 100 ? -14.188 -10.144 12.048 1.00 97.38 100 ALA A N 1
ATOM 816 C CA . ALA A 1 100 ? -13.728 -10.064 13.435 1.00 97.38 100 ALA A CA 1
ATOM 817 C C . ALA A 1 100 ? -14.401 -8.940 14.253 1.00 97.38 100 ALA A C 1
ATOM 819 O O . ALA A 1 100 ? -14.276 -8.922 15.476 1.00 97.38 100 ALA A O 1
ATOM 820 N N . GLY A 1 101 ? -15.120 -8.017 13.604 1.00 97.62 101 GLY A N 1
ATOM 821 C CA . GLY A 1 101 ? -15.711 -6.837 14.240 1.00 97.62 101 GLY A CA 1
ATOM 822 C C . GLY A 1 101 ? -14.715 -5.708 14.523 1.00 97.62 101 GLY A C 1
ATOM 823 O O . GLY A 1 101 ? -15.046 -4.786 15.265 1.00 97.62 101 GLY A O 1
ATOM 824 N N . ASP A 1 102 ? -13.513 -5.760 13.938 1.00 97.50 102 ASP A N 1
ATOM 825 C CA . ASP A 1 102 ? -12.481 -4.729 14.107 1.00 97.50 102 ASP A CA 1
ATOM 826 C C . ASP A 1 102 ? -12.820 -3.442 13.345 1.00 97.50 102 ASP A C 1
ATOM 828 O O . ASP A 1 102 ? -12.350 -2.367 13.714 1.00 97.50 102 ASP A O 1
ATOM 832 N N . ILE A 1 103 ? -13.615 -3.542 12.275 1.00 98.06 103 ILE A N 1
ATOM 833 C CA . ILE A 1 103 ? -14.102 -2.408 11.481 1.00 98.06 103 ILE A CA 1
ATOM 834 C C . ILE A 1 103 ? -15.631 -2.395 11.419 1.00 98.06 103 ILE A C 1
ATOM 836 O O . ILE A 1 103 ? -16.294 -3.415 11.612 1.00 98.06 103 ILE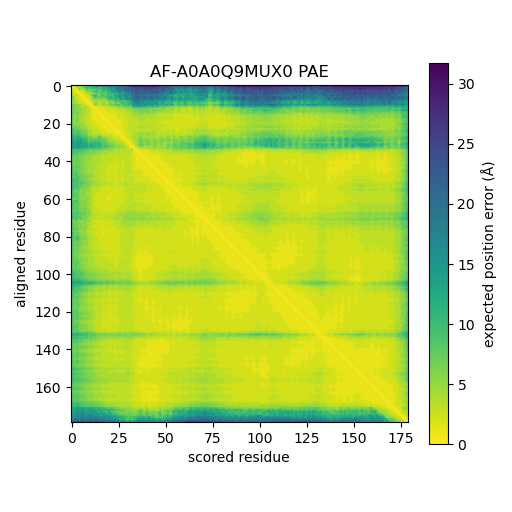 A O 1
ATOM 840 N N . LEU A 1 104 ? -16.188 -1.223 11.121 1.00 97.31 104 LEU A N 1
ATOM 841 C CA . LEU A 1 104 ? -17.606 -1.018 10.862 1.00 97.31 104 LEU A CA 1
ATOM 842 C C . LEU A 1 104 ? -18.087 -1.937 9.722 1.00 97.31 104 LEU A C 1
ATOM 844 O O . LEU A 1 104 ? -17.311 -2.255 8.815 1.00 97.31 104 LEU A O 1
ATOM 848 N N . PRO A 1 105 ? -19.372 -2.341 9.719 1.00 95.50 105 PRO A N 1
ATOM 849 C CA . PRO A 1 105 ? -19.922 -3.155 8.643 1.00 95.50 105 PRO A CA 1
ATOM 850 C C . PRO A 1 105 ? -19.747 -2.479 7.276 1.00 95.50 105 PRO A C 1
ATOM 852 O O . PRO A 1 105 ? -20.328 -1.427 7.014 1.00 95.50 105 PRO A O 1
ATOM 855 N N . LEU A 1 106 ? -18.964 -3.110 6.401 1.00 93.50 106 LEU A N 1
ATOM 856 C CA . LEU A 1 106 ? -18.757 -2.694 5.015 1.00 93.50 106 LEU A CA 1
ATOM 857 C C . LEU A 1 106 ? -19.260 -3.795 4.069 1.00 93.50 106 LEU A C 1
ATOM 859 O O . LEU A 1 106 ? -18.850 -4.950 4.232 1.00 93.50 106 LEU A O 1
ATOM 863 N N . PRO A 1 107 ? -20.130 -3.486 3.091 1.00 96.88 107 PRO A N 1
ATOM 864 C CA . PRO A 1 107 ? -20.489 -4.442 2.047 1.00 96.88 107 PRO A CA 1
ATOM 865 C C . PRO A 1 107 ? -19.277 -4.754 1.148 1.00 96.88 107 PRO A C 1
ATOM 867 O O . PRO A 1 107 ? -18.294 -4.012 1.128 1.00 96.88 107 PRO A O 1
ATOM 870 N N . ASP A 1 108 ? -19.321 -5.876 0.426 1.00 97.19 108 ASP A N 1
ATOM 871 C CA . ASP A 1 108 ? -18.164 -6.380 -0.337 1.00 97.19 108 ASP A CA 1
ATOM 872 C C . ASP A 1 108 ? -17.707 -5.423 -1.456 1.00 97.19 108 ASP A C 1
ATOM 874 O O . ASP A 1 108 ? -16.513 -5.317 -1.732 1.00 97.19 108 ASP A O 1
ATOM 878 N N . ASP A 1 109 ? -18.632 -4.682 -2.069 1.00 97.75 109 ASP A N 1
ATOM 879 C CA . ASP A 1 109 ? -18.332 -3.648 -3.066 1.00 97.75 109 ASP A CA 1
ATOM 880 C C . ASP A 1 109 ? -17.606 -2.438 -2.457 1.00 97.75 109 ASP A C 1
ATOM 882 O O . ASP A 1 109 ? -16.685 -1.892 -3.068 1.00 97.75 109 ASP A O 1
ATOM 886 N N . ALA A 1 110 ? -17.955 -2.054 -1.226 1.00 97.25 110 ALA A N 1
ATOM 887 C CA . ALA A 1 110 ? -17.226 -1.032 -0.483 1.00 97.25 110 ALA A CA 1
ATOM 888 C C . ALA A 1 110 ? -15.819 -1.509 -0.090 1.00 97.25 110 ALA A C 1
ATOM 890 O O . ALA A 1 110 ? -14.873 -0.733 -0.194 1.00 97.25 110 ALA A O 1
ATOM 891 N N . ILE A 1 111 ? -15.651 -2.780 0.298 1.00 98.06 111 ILE A N 1
ATOM 892 C CA . ILE A 1 111 ? -14.320 -3.364 0.547 1.00 98.06 111 ILE A CA 1
ATOM 893 C C . ILE A 1 111 ? -13.445 -3.300 -0.712 1.00 98.06 111 ILE A C 1
ATOM 895 O O . ILE A 1 111 ? -12.277 -2.917 -0.618 1.00 98.06 111 ILE A O 1
ATOM 899 N N . ASP A 1 112 ? -13.996 -3.637 -1.883 1.00 98.44 112 ASP A N 1
ATOM 900 C CA . ASP A 1 112 ? -13.261 -3.552 -3.151 1.00 98.44 112 ASP A CA 1
ATOM 901 C C . ASP A 1 112 ? -12.822 -2.114 -3.456 1.00 98.44 112 ASP A C 1
ATOM 903 O O . ASP A 1 112 ? -11.660 -1.867 -3.794 1.00 98.44 112 ASP A O 1
ATOM 907 N N . LEU A 1 113 ? -13.724 -1.146 -3.269 1.00 98.31 113 LEU A N 1
ATOM 908 C CA . LEU A 1 113 ? -13.427 0.270 -3.476 1.00 98.31 113 LEU A CA 1
ATOM 909 C C . LEU A 1 113 ? -12.335 0.781 -2.525 1.00 98.31 113 LEU A C 1
ATOM 911 O O . LEU A 1 113 ? -11.408 1.466 -2.964 1.00 98.31 113 LEU A O 1
ATOM 915 N N . GLU A 1 114 ? -12.424 0.458 -1.237 1.00 97.75 114 GLU A N 1
ATOM 916 C CA . GLU A 1 114 ? -11.443 0.859 -0.223 1.00 97.75 114 GLU A CA 1
ATOM 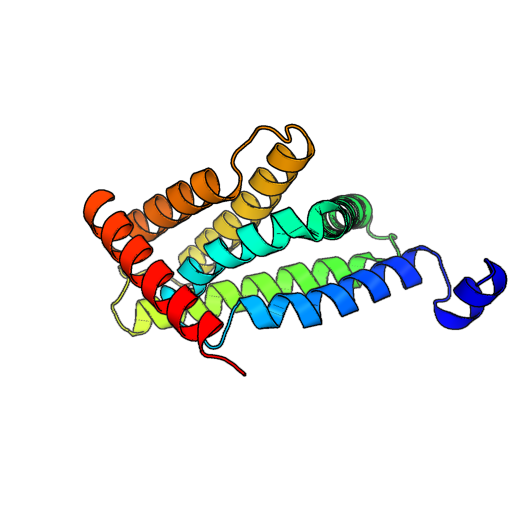917 C C . GLU A 1 114 ? -10.063 0.241 -0.507 1.00 97.75 114 GLU A C 1
ATOM 919 O O . GLU A 1 114 ? -9.047 0.938 -0.461 1.00 97.75 114 GLU A O 1
ATOM 924 N N . SER A 1 115 ? -10.013 -1.028 -0.923 1.00 98.12 115 SER A N 1
ATOM 925 C CA . SER A 1 115 ? -8.766 -1.695 -1.320 1.00 98.12 115 SER A CA 1
ATOM 926 C C . SER A 1 115 ? -8.126 -1.062 -2.555 1.00 98.12 115 SER A C 1
ATOM 928 O O . SER A 1 115 ? -6.924 -0.792 -2.561 1.00 98.12 115 SER A O 1
ATOM 930 N N . ARG A 1 116 ? -8.913 -0.762 -3.597 1.00 98.44 116 ARG A N 1
ATOM 931 C CA . ARG A 1 116 ? -8.426 -0.034 -4.784 1.00 98.44 116 ARG A CA 1
ATOM 932 C C . ARG A 1 116 ? -7.919 1.357 -4.429 1.00 98.44 116 ARG A C 1
ATOM 934 O O . ARG A 1 116 ? -6.904 1.789 -4.970 1.00 98.44 116 ARG A O 1
ATOM 941 N N . SER A 1 117 ? -8.614 2.038 -3.522 1.00 98.19 117 SER A N 1
ATOM 942 C CA . SER A 1 117 ? -8.249 3.379 -3.068 1.00 98.19 117 SER A CA 1
ATOM 943 C C . SER A 1 117 ? -6.914 3.365 -2.329 1.00 98.19 117 SER A C 1
ATOM 945 O O . SER A 1 117 ? -6.071 4.223 -2.583 1.00 98.19 117 SER A O 1
ATOM 947 N N . LEU A 1 118 ? -6.677 2.360 -1.482 1.00 97.38 118 LEU A N 1
ATOM 948 C CA . LEU A 1 118 ? -5.406 2.193 -0.781 1.00 97.38 118 LEU A CA 1
ATOM 949 C C . LEU A 1 118 ? -4.247 1.880 -1.739 1.00 97.38 118 LEU A C 1
ATOM 951 O O . LEU A 1 118 ? -3.184 2.479 -1.607 1.00 97.38 118 LEU A O 1
ATOM 955 N N . ILE A 1 119 ? -4.454 1.008 -2.734 1.00 97.75 119 ILE A N 1
ATOM 956 C CA . ILE A 1 119 ? -3.445 0.732 -3.774 1.00 97.75 119 ILE A CA 1
ATOM 957 C C . ILE A 1 119 ? -3.108 2.013 -4.550 1.00 97.75 119 ILE A C 1
ATOM 959 O O . ILE A 1 119 ? -1.939 2.355 -4.704 1.00 97.75 119 ILE A O 1
ATOM 963 N N . ALA A 1 120 ? -4.126 2.752 -5.002 1.00 98.25 120 ALA A N 1
ATOM 964 C CA . ALA A 1 120 ? -3.927 3.994 -5.745 1.00 98.25 120 ALA A CA 1
ATOM 965 C C . ALA A 1 120 ? -3.192 5.059 -4.914 1.00 98.25 120 ALA A C 1
ATOM 967 O O . ALA A 1 120 ? -2.350 5.790 -5.437 1.00 98.25 120 ALA A O 1
ATOM 968 N N . LEU A 1 121 ? -3.486 5.132 -3.613 1.00 98.06 121 LEU A N 1
ATOM 969 C CA . LEU A 1 121 ? -2.799 6.011 -2.676 1.00 98.06 121 LEU A CA 1
ATOM 970 C C . LEU A 1 121 ? -1.317 5.647 -2.534 1.00 98.06 121 LEU A C 1
ATOM 972 O O . LEU A 1 121 ? -0.477 6.543 -2.588 1.00 98.06 121 LEU A O 1
ATOM 976 N N . MET A 1 122 ? -1.002 4.356 -2.375 1.00 97.00 122 MET A N 1
ATOM 977 C CA . MET A 1 122 ? 0.377 3.860 -2.297 1.00 97.00 122 MET A CA 1
ATOM 978 C C . MET A 1 122 ? 1.168 4.246 -3.550 1.00 97.00 122 MET A C 1
ATOM 980 O O . MET A 1 122 ? 2.163 4.964 -3.442 1.00 97.00 122 MET A O 1
ATOM 984 N N . ASP A 1 123 ? 0.680 3.855 -4.730 1.00 97.62 123 ASP A N 1
ATOM 985 C CA . ASP A 1 123 ? 1.349 4.126 -6.009 1.00 97.62 123 ASP A CA 1
ATOM 986 C C . ASP A 1 123 ? 1.525 5.639 -6.236 1.00 97.62 123 ASP A C 1
ATOM 988 O O . ASP A 1 123 ? 2.583 6.108 -6.663 1.00 97.62 123 ASP A O 1
ATOM 992 N N . GLY A 1 124 ? 0.500 6.432 -5.909 1.00 97.94 124 GLY A N 1
ATOM 993 C CA . GLY A 1 124 ? 0.528 7.885 -6.054 1.00 97.94 124 GLY A CA 1
ATOM 994 C C . GLY A 1 124 ? 1.499 8.581 -5.097 1.00 97.94 124 GLY A C 1
ATOM 995 O O . GLY A 1 124 ? 2.127 9.573 -5.478 1.00 97.94 124 GLY A O 1
ATOM 996 N N . MET A 1 125 ? 1.643 8.094 -3.863 1.00 98.06 125 MET A N 1
ATOM 997 C CA . MET A 1 125 ? 2.614 8.627 -2.900 1.00 98.06 125 MET A CA 1
ATOM 998 C C . MET A 1 125 ? 4.046 8.248 -3.266 1.00 98.06 125 MET A C 1
ATOM 1000 O O . MET A 1 125 ? 4.937 9.095 -3.203 1.00 98.06 125 MET A O 1
ATOM 1004 N N . GLU A 1 126 ? 4.267 7.010 -3.701 1.00 97.75 126 GLU A N 1
ATOM 1005 C CA . GLU A 1 126 ? 5.566 6.556 -4.192 1.00 97.75 126 GLU A CA 1
ATOM 1006 C C . GLU A 1 126 ? 6.007 7.346 -5.422 1.00 97.75 126 GLU A C 1
ATOM 1008 O O . GLU A 1 126 ? 7.148 7.802 -5.472 1.00 97.75 126 GLU A O 1
ATOM 1013 N N . LEU A 1 127 ? 5.101 7.598 -6.373 1.00 98.00 127 LEU A N 1
ATOM 1014 C CA . LEU A 1 127 ? 5.381 8.454 -7.525 1.00 98.00 127 LEU A CA 1
ATOM 1015 C C . LEU A 1 127 ? 5.773 9.875 -7.094 1.00 98.00 127 LEU A C 1
ATOM 1017 O O . LEU A 1 127 ? 6.762 10.419 -7.585 1.00 98.00 127 LEU A O 1
ATOM 1021 N N . GLN A 1 128 ? 5.037 10.478 -6.157 1.00 97.94 128 GLN A N 1
ATOM 1022 C CA . GLN A 1 128 ? 5.366 11.810 -5.636 1.00 97.94 128 GLN A CA 1
ATOM 1023 C C . GLN A 1 128 ? 6.727 11.837 -4.932 1.00 97.94 128 GLN A C 1
ATOM 1025 O O . GLN A 1 128 ? 7.491 12.776 -5.133 1.00 97.94 128 GLN A O 1
ATOM 1030 N N . TRP A 1 129 ? 7.068 10.800 -4.168 1.00 98.00 129 TRP A N 1
ATOM 1031 C CA . TRP A 1 129 ? 8.387 10.646 -3.549 1.00 98.00 129 TRP A CA 1
ATOM 1032 C C . TRP A 1 129 ? 9.510 10.416 -4.577 1.00 98.00 129 TRP A C 1
ATOM 1034 O O . TRP A 1 129 ? 10.639 10.891 -4.414 1.00 98.00 129 TRP A O 1
ATOM 1044 N N . LEU A 1 130 ? 9.228 9.713 -5.677 1.00 97.50 130 LEU A N 1
ATOM 1045 C CA . LEU A 1 130 ? 10.176 9.598 -6.784 1.00 97.50 130 LEU A CA 1
ATOM 1046 C C . LEU A 1 130 ? 10.450 10.968 -7.419 1.00 97.50 130 LEU A C 1
ATOM 1048 O O . LEU A 1 130 ? 11.605 11.270 -7.718 1.00 97.50 130 LEU A O 1
ATOM 1052 N N . LEU A 1 131 ? 9.429 11.809 -7.572 1.00 97.69 131 LEU A N 1
ATOM 1053 C CA . LEU A 1 131 ? 9.561 13.156 -8.137 1.00 97.69 131 LEU A CA 1
ATOM 1054 C C . LEU A 1 131 ? 10.164 14.173 -7.153 1.00 97.69 131 LEU A C 1
ATOM 1056 O O . LEU A 1 131 ? 10.854 15.095 -7.583 1.00 97.69 131 LEU A O 1
ATOM 1060 N N . ASN A 1 132 ? 9.929 14.004 -5.851 1.00 97.06 132 ASN A N 1
ATOM 1061 C CA . ASN A 1 132 ? 10.440 14.860 -4.784 1.00 97.06 132 ASN A CA 1
ATOM 1062 C C . ASN A 1 132 ? 11.074 14.016 -3.659 1.00 97.06 132 ASN A C 1
ATOM 1064 O O . ASN A 1 132 ? 10.366 13.592 -2.741 1.00 97.06 132 ASN A O 1
ATOM 1068 N N . PRO A 1 133 ? 12.402 13.796 -3.692 1.00 89.44 133 PRO A N 1
ATOM 1069 C CA . PRO A 1 133 ? 13.098 12.995 -2.685 1.00 89.44 133 PRO A CA 1
ATOM 1070 C C . PRO A 1 133 ? 13.049 13.554 -1.256 1.00 89.44 133 PRO A C 1
ATOM 1072 O O . PRO A 1 133 ? 13.273 12.788 -0.322 1.00 89.44 133 PRO A O 1
ATOM 1075 N N . ASP A 1 134 ? 12.741 14.844 -1.079 1.00 95.06 134 ASP A N 1
ATOM 1076 C CA . ASP A 1 134 ? 12.606 15.473 0.245 1.00 95.06 134 ASP A CA 1
ATOM 1077 C C . ASP A 1 134 ? 11.264 15.135 0.922 1.00 95.06 134 ASP A C 1
ATOM 1079 O O . ASP A 1 134 ? 11.057 15.434 2.099 1.00 95.06 134 ASP A O 1
ATOM 1083 N N . LEU A 1 135 ? 10.329 14.511 0.195 1.00 96.44 135 LEU A N 1
ATOM 1084 C CA . LEU A 1 135 ? 9.071 14.034 0.756 1.00 96.44 135 LEU A CA 1
ATOM 1085 C C . LEU A 1 135 ? 9.336 12.879 1.732 1.00 96.44 135 LEU A C 1
ATOM 1087 O O . LEU A 1 135 ? 9.817 11.818 1.335 1.00 96.44 135 LEU A O 1
ATOM 1091 N N . ASP A 1 136 ? 8.932 13.034 2.992 1.00 97.31 136 ASP A N 1
ATOM 1092 C CA . ASP A 1 136 ? 8.925 11.917 3.939 1.00 97.31 136 ASP A CA 1
ATOM 1093 C C . ASP A 1 136 ? 7.788 10.939 3.599 1.00 97.31 136 ASP A C 1
ATOM 1095 O O . ASP A 1 136 ? 6.656 11.062 4.076 1.00 97.31 136 ASP A O 1
ATOM 1099 N N . LEU A 1 137 ? 8.084 9.981 2.715 1.00 97.56 137 LEU A N 1
ATOM 1100 C CA . LEU A 1 137 ? 7.126 8.980 2.246 1.00 97.56 137 LEU A CA 1
ATOM 1101 C C . LEU A 1 137 ? 6.518 8.184 3.405 1.00 97.56 137 LEU A C 1
ATOM 1103 O O . LEU A 1 137 ? 5.311 7.961 3.424 1.00 97.56 137 LEU A O 1
ATOM 1107 N N . VAL A 1 138 ? 7.336 7.758 4.372 1.00 97.31 138 VAL A N 1
ATOM 1108 C CA . VAL A 1 138 ? 6.896 6.838 5.431 1.00 97.31 138 VAL A CA 1
ATOM 1109 C C . VAL A 1 138 ? 5.951 7.548 6.391 1.00 97.31 138 VAL A C 1
ATOM 1111 O O . VAL A 1 138 ? 4.871 7.026 6.668 1.00 97.31 138 VAL A O 1
ATOM 1114 N N . THR A 1 139 ? 6.313 8.747 6.851 1.00 98.06 139 THR A N 1
ATOM 1115 C CA . THR A 1 139 ? 5.475 9.522 7.777 1.00 98.06 139 THR A CA 1
ATOM 1116 C C . THR A 1 139 ? 4.159 9.937 7.120 1.00 98.06 139 THR A C 1
ATOM 1118 O O . THR A 1 139 ? 3.091 9.773 7.714 1.00 98.06 139 THR A O 1
ATOM 1121 N N . ASN A 1 140 ? 4.201 10.406 5.868 1.00 98.06 140 ASN A N 1
ATOM 1122 C CA . ASN A 1 140 ? 2.990 10.802 5.144 1.00 98.06 140 ASN A CA 1
ATOM 1123 C C . ASN A 1 140 ? 2.065 9.613 4.865 1.00 98.06 140 ASN A C 1
ATOM 1125 O O . ASN A 1 140 ? 0.847 9.725 5.023 1.00 98.06 140 ASN A O 1
ATOM 1129 N N . PHE A 1 141 ? 2.630 8.463 4.493 1.00 98.31 141 PHE A N 1
ATOM 1130 C CA . PHE A 1 141 ? 1.853 7.251 4.277 1.00 98.31 141 PHE A CA 1
ATOM 1131 C C . PHE A 1 141 ? 1.245 6.721 5.582 1.00 98.31 141 PHE A C 1
ATOM 1133 O O . PHE A 1 141 ? 0.062 6.385 5.608 1.00 98.31 141 PHE A O 1
ATOM 1140 N N . GLN A 1 142 ? 1.996 6.718 6.689 1.00 98.38 142 GLN A N 1
ATOM 1141 C CA . GLN A 1 142 ? 1.476 6.351 8.011 1.00 98.38 142 GLN A CA 1
ATOM 1142 C C . GLN A 1 142 ? 0.287 7.225 8.422 1.00 98.38 142 GLN A C 1
ATOM 1144 O O . GLN A 1 142 ? -0.724 6.696 8.886 1.00 98.38 142 GLN A O 1
ATOM 1149 N N . ALA A 1 143 ? 0.371 8.543 8.221 1.00 98.44 143 ALA A N 1
ATOM 1150 C CA . ALA A 1 143 ? -0.737 9.446 8.516 1.00 98.44 143 ALA A CA 1
ATOM 1151 C C . ALA A 1 143 ? -2.002 9.064 7.729 1.00 98.44 143 ALA A C 1
ATOM 1153 O O . ALA A 1 143 ? -3.091 9.001 8.299 1.00 98.44 143 ALA A O 1
ATOM 1154 N N . GLN A 1 144 ? -1.865 8.731 6.443 1.00 98.19 144 GLN A N 1
ATOM 1155 C CA . GLN A 1 144 ? -3.006 8.293 5.640 1.00 98.19 144 GLN A CA 1
ATOM 1156 C C . GLN A 1 144 ? -3.549 6.919 6.031 1.00 98.19 144 GLN A C 1
ATOM 1158 O O . GLN A 1 144 ? -4.766 6.729 6.041 1.00 98.19 144 GLN A O 1
ATOM 1163 N N . VAL A 1 145 ? -2.681 5.969 6.387 1.00 98.19 145 VAL A N 1
ATOM 1164 C CA . VAL A 1 145 ? -3.108 4.675 6.937 1.00 98.19 145 VAL A CA 1
ATOM 1165 C C . VAL A 1 145 ? -3.938 4.896 8.202 1.00 98.19 145 VAL A C 1
ATOM 1167 O O . VAL A 1 145 ? -5.014 4.316 8.330 1.00 98.19 145 VAL A O 1
ATOM 1170 N N . ASN A 1 146 ? -3.511 5.792 9.095 1.00 98.69 146 ASN A N 1
ATOM 1171 C CA . ASN A 1 146 ? -4.259 6.112 10.311 1.00 98.69 146 ASN A CA 1
ATOM 1172 C C . ASN A 1 146 ? -5.614 6.773 10.008 1.00 98.69 146 ASN A C 1
ATOM 1174 O O . ASN A 1 146 ? -6.617 6.391 10.606 1.00 98.69 146 ASN A O 1
ATOM 1178 N N . ILE A 1 147 ? -5.677 7.710 9.055 1.00 98.56 147 ILE A N 1
ATOM 1179 C CA . ILE A 1 147 ? -6.942 8.329 8.607 1.00 98.56 147 ILE A CA 1
ATOM 1180 C C . ILE A 1 147 ? -7.897 7.269 8.047 1.00 98.56 147 ILE A C 1
ATOM 1182 O O . ILE A 1 147 ? -9.088 7.259 8.362 1.00 98.56 147 ILE A O 1
ATOM 1186 N N . THR A 1 148 ? -7.364 6.356 7.242 1.00 97.94 148 THR A N 1
ATOM 1187 C CA . THR A 1 148 ? -8.132 5.285 6.606 1.00 97.94 148 THR A CA 1
ATOM 1188 C C . THR A 1 148 ? -8.679 4.306 7.650 1.00 97.94 148 THR A C 1
ATOM 1190 O O . THR A 1 148 ? -9.878 4.035 7.676 1.00 97.94 148 THR A O 1
ATOM 1193 N N . ILE A 1 149 ? -7.838 3.851 8.585 1.00 98.44 149 ILE A N 1
ATOM 1194 C CA . ILE A 1 149 ? -8.259 2.976 9.688 1.00 98.44 149 ILE A CA 1
ATOM 1195 C C . ILE A 1 149 ? -9.261 3.689 10.608 1.00 98.44 149 ILE A C 1
ATOM 1197 O O . ILE A 1 149 ? -10.245 3.079 11.019 1.00 98.44 149 ILE A O 1
ATOM 1201 N N . SER A 1 150 ? -9.076 4.977 10.909 1.00 98.56 150 SER A N 1
ATOM 1202 C CA . SER A 1 150 ? -10.041 5.766 11.693 1.00 98.56 150 SER A CA 1
ATOM 1203 C C . SER A 1 150 ? -11.423 5.773 11.036 1.00 98.56 150 SER A C 1
ATOM 1205 O O . SER A 1 150 ? -12.415 5.467 11.696 1.00 98.56 150 SER A O 1
ATOM 1207 N N . ARG A 1 151 ? -11.494 5.987 9.716 1.00 97.44 151 ARG A N 1
ATOM 1208 C CA . ARG A 1 151 ? -12.746 5.880 8.951 1.00 97.44 151 ARG A CA 1
ATOM 1209 C C . ARG A 1 151 ? -13.389 4.499 9.035 1.00 97.44 151 ARG A C 1
ATOM 1211 O O . ARG A 1 151 ? -14.598 4.417 9.224 1.00 97.44 151 ARG A O 1
ATOM 1218 N N . TRP A 1 152 ? -12.612 3.430 8.874 1.00 97.81 152 TRP A N 1
ATOM 1219 C CA . TRP A 1 152 ? -13.161 2.072 8.895 1.00 97.81 152 TRP A CA 1
ATOM 1220 C C . TRP A 1 152 ? -13.604 1.635 10.288 1.00 97.81 152 TRP A C 1
ATOM 1222 O O . TRP A 1 152 ? -14.565 0.892 10.401 1.00 97.81 152 TRP A O 1
ATOM 1232 N N . THR A 1 153 ? -12.924 2.075 11.344 1.00 98.12 153 THR A N 1
ATOM 1233 C CA . THR A 1 153 ? -13.193 1.647 12.729 1.00 98.12 153 THR A CA 1
ATOM 1234 C C . THR A 1 153 ? -14.190 2.548 13.460 1.00 98.12 153 THR A C 1
ATOM 1236 O O . THR A 1 153 ? -14.786 2.128 14.447 1.00 98.12 153 THR A O 1
ATOM 1239 N N . GLY A 1 154 ? -14.358 3.797 13.014 1.00 97.69 154 GLY A N 1
ATOM 1240 C CA . GLY A 1 154 ? -15.100 4.834 13.738 1.00 97.69 154 GLY A CA 1
ATOM 1241 C C . GLY A 1 154 ? -14.348 5.421 14.942 1.00 97.69 154 GLY A C 1
ATOM 1242 O O . GLY A 1 154 ? -14.891 6.287 15.628 1.00 97.69 154 GLY A O 1
ATOM 1243 N N . LYS A 1 155 ? -13.113 4.976 15.208 1.00 98.44 155 LYS A N 1
ATOM 1244 C CA . LYS A 1 155 ? -12.247 5.512 16.269 1.00 98.44 155 LYS A CA 1
ATOM 1245 C C . LYS A 1 155 ? -11.688 6.878 15.887 1.00 98.44 155 LYS A C 1
ATOM 1247 O O . LYS A 1 155 ? -11.560 7.196 14.702 1.00 98.44 155 LYS A O 1
ATOM 1252 N N . SER A 1 156 ? -11.295 7.670 16.884 1.00 98.62 156 SER A N 1
ATOM 1253 C CA . SER A 1 156 ? -10.625 8.947 16.621 1.00 98.62 156 SER A CA 1
ATOM 1254 C C . SER A 1 156 ? -9.242 8.734 15.993 1.00 98.62 156 SER A C 1
ATOM 1256 O O . SER A 1 156 ? -8.615 7.683 16.155 1.00 98.62 156 SER A O 1
ATOM 1258 N N . ILE A 1 157 ? -8.750 9.744 15.272 1.00 98.44 157 ILE A N 1
ATOM 1259 C CA . ILE A 1 157 ? -7.426 9.682 14.645 1.00 98.44 157 ILE A CA 1
ATOM 1260 C C . ILE A 1 157 ? -6.307 9.565 15.688 1.00 98.44 157 ILE A C 1
ATOM 1262 O O . ILE A 1 157 ? -5.306 8.893 15.439 1.00 98.44 157 ILE A O 1
ATOM 1266 N N . GLU A 1 158 ? -6.481 10.163 16.869 1.00 98.50 158 GLU A N 1
ATOM 1267 C CA . GLU A 1 158 ? -5.530 10.087 17.982 1.00 98.50 158 GLU A CA 1
ATOM 1268 C C . GLU A 1 158 ? -5.437 8.664 18.541 1.00 98.50 158 GLU A C 1
ATOM 1270 O O . GLU A 1 158 ? -4.334 8.156 18.746 1.00 98.50 158 GLU A O 1
ATOM 1275 N N . GLU A 1 159 ? -6.580 7.997 18.735 1.00 98.62 159 GLU A N 1
ATOM 1276 C CA . GLU A 1 159 ? -6.625 6.610 19.209 1.00 98.62 159 GLU A CA 1
ATOM 1277 C C . GLU A 1 159 ? -5.942 5.668 18.212 1.00 98.62 159 GLU A C 1
ATOM 1279 O O . GLU A 1 159 ? -5.054 4.899 18.586 1.00 98.62 159 GLU A O 1
ATOM 1284 N N . VAL A 1 160 ? -6.291 5.775 16.926 1.00 98.69 160 VAL A N 1
ATOM 1285 C CA . VAL A 1 160 ? -5.689 4.949 15.870 1.00 98.69 160 VAL A CA 1
ATOM 1286 C C . VAL A 1 160 ? -4.190 5.203 15.742 1.00 98.69 160 VAL A C 1
ATOM 1288 O O . VAL A 1 160 ? -3.430 4.251 15.567 1.00 98.69 160 VAL A O 1
ATOM 1291 N N . THR A 1 161 ? -3.752 6.459 15.853 1.00 98.56 161 THR A N 1
ATOM 1292 C CA . THR A 1 161 ? -2.327 6.808 15.783 1.00 98.56 161 THR A CA 1
ATOM 1293 C C . THR A 1 161 ? -1.545 6.135 16.906 1.00 98.56 161 THR A C 1
ATOM 1295 O O . THR A 1 161 ? -0.559 5.455 16.623 1.00 98.56 161 THR A O 1
ATOM 1298 N N . LEU A 1 162 ? -2.042 6.209 18.144 1.00 98.44 162 LEU A N 1
ATOM 1299 C CA . LEU A 1 162 ? -1.418 5.553 19.292 1.00 98.44 162 LEU A CA 1
ATOM 1300 C C . LEU A 1 162 ? -1.377 4.023 19.142 1.00 98.44 162 LEU A C 1
ATOM 1302 O O . LEU A 1 162 ? -0.392 3.380 19.506 1.00 98.44 162 LEU A O 1
ATOM 1306 N N . GLU A 1 163 ? -2.443 3.410 18.622 1.00 98.31 163 GLU A N 1
ATOM 1307 C CA . GLU A 1 163 ? -2.464 1.968 18.349 1.00 98.31 163 GLU A CA 1
ATOM 1308 C C . GLU A 1 163 ? -1.455 1.562 17.273 1.00 98.31 163 GLU A C 1
ATOM 1310 O O . GLU A 1 163 ? -0.790 0.534 17.410 1.00 98.31 163 GLU A O 1
ATOM 1315 N N . THR A 1 164 ? -1.342 2.354 16.206 1.00 98.38 164 THR A N 1
ATOM 1316 C CA . THR A 1 164 ? -0.383 2.116 15.127 1.00 98.38 164 THR A CA 1
ATOM 1317 C C . THR A 1 164 ? 1.051 2.242 15.631 1.00 98.38 164 THR A C 1
ATOM 1319 O O . THR A 1 164 ? 1.856 1.363 15.340 1.00 98.38 164 THR A O 1
ATOM 1322 N N . GLU A 1 165 ? 1.371 3.250 16.443 1.00 97.88 165 GLU A N 1
ATOM 1323 C CA . GLU A 1 165 ? 2.699 3.412 17.057 1.00 97.88 165 GLU A CA 1
ATOM 1324 C C . GLU A 1 165 ? 3.063 2.214 17.943 1.00 97.88 165 GLU A C 1
ATOM 1326 O O . GLU A 1 165 ? 4.090 1.572 17.725 1.00 97.88 165 GLU A O 1
ATOM 1331 N N . LYS A 1 166 ? 2.165 1.813 18.853 1.00 97.56 166 LYS A N 1
ATOM 1332 C CA . LYS A 1 166 ? 2.353 0.613 19.691 1.00 97.56 166 LYS A CA 1
ATOM 1333 C C . LYS A 1 166 ? 2.502 -0.665 18.869 1.00 97.56 166 LYS A C 1
ATOM 1335 O O . LYS A 1 166 ? 3.174 -1.610 19.282 1.00 97.56 166 LYS A O 1
ATOM 1340 N N . TRP A 1 167 ? 1.808 -0.760 17.737 1.00 96.50 167 TRP A N 1
ATOM 1341 C CA . TRP A 1 167 ? 1.946 -1.895 16.832 1.00 96.50 167 TRP A CA 1
ATOM 1342 C C . TRP A 1 167 ? 3.319 -1.896 16.149 1.00 96.50 167 TRP A C 1
ATOM 1344 O O . TRP A 1 167 ? 3.971 -2.940 16.130 1.00 96.50 167 TRP A O 1
ATOM 1354 N N . LEU A 1 168 ? 3.788 -0.741 15.665 1.00 95.06 168 LEU A N 1
ATOM 1355 C CA . LEU A 1 168 ? 5.101 -0.585 15.030 1.00 95.06 168 LEU A CA 1
ATOM 1356 C C . LEU A 1 168 ? 6.242 -0.941 15.994 1.00 95.06 168 LEU A C 1
ATOM 1358 O O . LEU A 1 168 ? 7.116 -1.722 15.627 1.00 95.06 168 LEU A O 1
ATOM 1362 N N . GLU A 1 169 ? 6.189 -0.479 17.245 1.00 95.00 169 GLU A N 1
ATOM 1363 C CA . GLU A 1 169 ? 7.181 -0.811 18.283 1.00 95.00 169 GLU A CA 1
ATOM 1364 C C . GLU A 1 169 ? 7.306 -2.328 18.515 1.00 95.00 169 GLU A C 1
ATOM 1366 O O . GLU A 1 169 ? 8.411 -2.881 18.605 1.00 95.00 169 GLU A O 1
ATOM 1371 N N . ARG A 1 170 ? 6.166 -3.031 18.576 1.00 93.00 170 ARG A N 1
ATOM 1372 C CA . ARG A 1 170 ? 6.129 -4.496 18.708 1.00 93.00 170 ARG A CA 1
ATOM 1373 C C . ARG A 1 170 ? 6.661 -5.191 17.457 1.00 93.00 170 ARG A C 1
ATOM 1375 O O . ARG A 1 170 ? 7.409 -6.163 17.578 1.00 93.00 170 ARG A O 1
ATOM 1382 N N . ALA A 1 171 ? 6.279 -4.715 16.273 1.00 87.81 171 ALA A N 1
ATOM 1383 C CA . ALA A 1 171 ? 6.711 -5.284 15.000 1.00 87.81 171 ALA A CA 1
ATOM 1384 C C . ALA A 1 171 ? 8.231 -5.154 14.806 1.00 87.81 171 ALA A C 1
ATOM 1386 O O . ALA A 1 171 ? 8.880 -6.123 14.408 1.00 87.81 171 ALA A O 1
ATOM 1387 N N . ASP A 1 172 ? 8.811 -4.003 15.152 1.00 85.00 172 ASP A N 1
ATOM 1388 C CA . ASP A 1 172 ? 10.254 -3.763 15.072 1.00 85.00 172 ASP A CA 1
ATOM 1389 C C . ASP A 1 172 ? 11.025 -4.624 16.082 1.00 85.00 172 ASP A C 1
ATOM 1391 O O . ASP A 1 172 ? 12.023 -5.257 15.726 1.00 85.00 172 ASP A O 1
ATOM 1395 N N . SER A 1 173 ? 10.512 -4.756 17.309 1.00 81.06 173 SER A N 1
ATOM 1396 C CA . SER A 1 173 ? 11.093 -5.640 18.331 1.00 81.06 173 SER A CA 1
ATOM 1397 C C . SER A 1 173 ? 11.100 -7.108 17.887 1.00 81.06 173 SER A C 1
ATOM 1399 O O . SER A 1 173 ? 12.100 -7.809 18.048 1.00 81.06 173 SER A O 1
ATOM 1401 N N . SER A 1 174 ? 10.006 -7.577 17.275 1.00 76.69 174 SER A N 1
ATOM 1402 C CA . SER A 1 174 ? 9.916 -8.943 16.747 1.00 76.69 174 SER A CA 1
ATOM 1403 C C . SER A 1 174 ? 10.877 -9.190 15.583 1.00 76.69 174 SER A C 1
ATOM 1405 O O . SER A 1 174 ? 11.346 -10.315 15.428 1.00 76.69 174 SER A O 1
ATOM 1407 N N . ARG A 1 175 ? 11.166 -8.174 14.761 1.00 75.06 175 ARG A N 1
ATOM 1408 C CA . ARG A 1 175 ? 12.131 -8.280 13.655 1.00 75.06 175 ARG A CA 1
ATOM 1409 C C . ARG A 1 175 ? 13.568 -8.299 14.151 1.00 75.06 175 ARG A C 1
ATOM 1411 O O . ARG A 1 175 ? 14.356 -9.080 13.638 1.00 75.06 175 ARG A O 1
ATOM 1418 N N . ALA A 1 176 ? 13.895 -7.493 15.160 1.00 68.69 176 ALA A N 1
ATOM 1419 C CA . ALA A 1 176 ? 15.224 -7.488 15.772 1.00 68.69 176 ALA A CA 1
ATOM 1420 C C . ALA A 1 176 ? 15.567 -8.817 16.474 1.00 68.69 176 ALA A C 1
ATOM 1422 O O . ALA A 1 176 ? 16.739 -9.153 16.611 1.00 68.69 176 ALA A O 1
ATOM 1423 N N . ALA A 1 177 ? 14.553 -9.570 16.911 1.00 65.75 177 ALA A N 1
ATOM 1424 C CA . ALA A 1 177 ? 14.708 -10.874 17.551 1.00 65.75 177 ALA A CA 1
ATOM 1425 C C . ALA A 1 177 ? 14.711 -12.068 16.572 1.00 65.75 177 ALA A C 1
ATOM 1427 O O . ALA A 1 177 ? 14.934 -13.200 17.006 1.00 65.75 177 ALA A O 1
ATOM 1428 N N . ALA A 1 178 ? 14.437 -11.848 15.280 1.00 59.47 178 ALA A N 1
ATOM 1429 C CA . ALA A 1 178 ? 14.458 -12.907 14.275 1.00 59.47 178 ALA A CA 1
ATOM 1430 C C . ALA A 1 178 ? 15.918 -13.256 13.894 1.00 59.47 178 ALA A C 1
ATOM 1432 O O . ALA A 1 178 ? 16.689 -12.334 13.625 1.00 59.47 178 ALA A O 1
ATOM 1433 N N . PRO A 1 179 ? 16.307 -14.547 13.908 1.00 43.47 179 PRO A N 1
ATOM 1434 C CA . PRO A 1 179 ? 17.676 -14.996 13.637 1.00 43.47 179 PRO A CA 1
ATOM 1435 C C . PRO A 1 179 ? 18.111 -14.835 12.175 1.00 43.47 179 PRO A C 1
ATOM 1437 O O . PRO A 1 179 ? 17.240 -14.887 11.274 1.00 43.47 179 PRO A O 1
#

pLDDT: mean 92.42, std 9.33, range [43.47, 98.69]

Nearest PDB structures (foldseek):
  3nnr-assembly1_A-2  TM=6.347E-01  e=8.802E-02  Marinobacter nauticus VT8
  3bti-assembly2_E  TM=6.158E-01  e=1.771E-01  Staphylococcus aureus subsp. aureus Mu50
  3br5-assembly2_D  TM=6.558E-01  e=3.223E-01  Staphylococcus aureus
  3btc-assembly1_A  TM=6.732E-01  e=8.322E-01  Staphylococcus aureus subsp. aureus Mu50
  3br5-assembly1_A  TM=5.983E-01  e=1.304E+00  Staphylococcus aureus

Sequence (179 aa):
MTGAALIRYFGSKEGLLIAVLRHWQKESSRWQGPHTGLEHIRALIPLMRYHTTHRGFIELFLTLSTEASNPEHPARDFIVKRYEDSLHGFNRHLSIARDAGDILPLPDDAIDLESRSLIALMDGMELQWLLNPDLDLVTNFQAQVNITISRWTGKSIEEVTLETEKWLERADSSRAAAP

Solvent-accessible surface area (backbone atoms only — not comparable to full-atom values): 9743 Å² total; per-residue (Å²): 136,55,74,70,56,48,36,76,76,36,72,37,72,63,44,44,53,51,51,50,52,53,53,48,51,64,60,53,54,63,60,44,60,96,50,55,25,64,53,34,62,58,28,49,40,61,38,44,52,51,43,69,79,39,49,69,58,54,54,49,49,56,50,50,52,58,58,27,70,43,87,85,33,93,52,22,70,61,46,53,50,50,54,51,55,50,43,54,49,42,37,50,26,53,48,50,18,38,77,71,60,67,26,52,93,66,58,72,71,54,41,49,52,53,31,52,50,51,52,52,48,49,56,52,48,52,51,48,29,72,77,35,76,88,51,61,55,43,64,57,49,42,55,49,52,26,53,51,50,14,68,44,46,72,49,54,56,68,59,38,42,54,52,50,51,59,47,50,56,52,53,52,54,54,55,75,69,54,132